Protein AF-A0A9Q3Q5P4-F1 (afdb_monomer_lite)

Sequence (197 aa):
MSQFAEKTQKQFSELEASHDRMKTLTASMDKIVKTLQEGHAQLSKASEETNKRLNGGVQRQPQERGAEVTKKKNSCHNCGSTDHYANNCPKTKKKVYSIKKVPEEESPTEDSESDSMGDAIREQTDEEQDPREEFLAEYQEETSLEIQDIHLEVGVTGALRSEEGLALSKLGLTYGGLKDMVRRNTLKSVKDELLKE

pLDDT: mean 71.88, std 18.4, range [42.31, 98.5]

Foldseek 3Di:
DVVVVVVVVVVVVVVVVVVVVVVVVVVVVVVVVVVVVVVVVVVVVVVVVVVCCVVVVPPPPPPPDDDPPPLPPQAAPPPSHNPDHVVPDPPDPPPPPPPPDDPDDDDPDDDDDDDPPDDDDDDDPDPPPDVVVVVVVVVVVVVVVVPPPPPPDPPDPDDPPDPVVVVVVVVVDDPVNVVVVVVVVVVVVVVVVVVVD

Radius of gyration: 36.64 Å; chains: 1; bounding box: 68×52×110 Å

Organism: NCBI:txid1389203

InterPro domains:
  IPR001878 Zinc finger, CCHC-type [PF00098] (75-91)
  IPR001878 Zinc finger, CCHC-type [PS50158] (76-91)
  IPR001878 Zinc finger, CCHC-type [SM00343] (75-91)
  IPR036875 Zinc finger, CCHC-type superfamily [SSF57756] (60-96)

Secondary structure (DSSP, 8-state):
-HHHHHHHHHHHHHHHHHHHHHHHHHHHHHHHHHHHHHHHHHHHHHHHHHHHHHHTTT--------------TTS-TTT--SSS-GGG-TTS------------PPPPP---------------------HHHHHHHHHHHHHHTTSTTS-SS---------TTHHHHHHTT--HHHHHHHHHHHHHHHHHHHHTT-

Structure (mmCIF, N/CA/C/O backbone):
data_AF-A0A9Q3Q5P4-F1
#
_entry.id   AF-A0A9Q3Q5P4-F1
#
loop_
_atom_site.group_PDB
_atom_site.id
_atom_site.type_symbol
_atom_site.label_atom_id
_atom_site.label_alt_id
_atom_site.label_comp_id
_atom_site.label_asym_id
_atom_site.label_entity_id
_atom_site.label_seq_id
_atom_site.pdbx_PDB_ins_code
_atom_site.Cartn_x
_atom_site.Cartn_y
_atom_site.Cartn_z
_atom_site.occupancy
_atom_site.B_iso_or_equiv
_atom_site.auth_seq_id
_atom_site.auth_comp_id
_atom_site.auth_asym_id
_atom_site.auth_atom_id
_atom_site.pdbx_PDB_model_num
ATOM 1 N N . MET A 1 1 ? 24.434 3.871 -50.663 1.00 72.69 1 MET A N 1
ATOM 2 C CA . MET A 1 1 ? 23.201 3.056 -50.560 1.00 72.69 1 MET A CA 1
ATOM 3 C C . MET A 1 1 ? 23.283 2.023 -49.429 1.00 72.69 1 MET A C 1
ATOM 5 O O . MET A 1 1 ? 22.409 2.051 -48.579 1.00 72.69 1 MET A O 1
ATOM 9 N N . SER A 1 2 ? 24.326 1.179 -49.341 1.00 87.44 2 SER A N 1
ATOM 10 C CA . SER A 1 2 ? 24.397 0.086 -48.338 1.00 87.44 2 SER A CA 1
ATOM 11 C C . SER A 1 2 ? 24.373 0.531 -46.864 1.00 87.44 2 SER A C 1
ATOM 13 O O . SER A 1 2 ? 23.655 -0.052 -46.064 1.00 87.44 2 SER A O 1
ATOM 15 N N . GLN A 1 3 ? 25.095 1.599 -46.504 1.00 93.94 3 GLN A N 1
ATOM 16 C CA . GLN A 1 3 ? 25.190 2.060 -45.105 1.00 93.94 3 GLN A CA 1
ATOM 17 C C . GLN A 1 3 ? 23.863 2.587 -44.534 1.00 93.94 3 GLN A C 1
ATOM 19 O O . GLN A 1 3 ? 23.630 2.519 -43.331 1.00 93.94 3 GLN A O 1
ATOM 24 N N . PHE A 1 4 ? 22.982 3.113 -45.390 1.00 94.31 4 PHE A N 1
ATOM 25 C CA . PHE A 1 4 ? 21.677 3.607 -44.951 1.00 94.31 4 PHE A CA 1
ATOM 26 C C . PHE A 1 4 ? 20.755 2.446 -44.562 1.00 94.31 4 PHE A C 1
ATOM 28 O O . PHE A 1 4 ? 20.119 2.501 -43.515 1.00 94.31 4 PHE A O 1
ATOM 35 N N . ALA A 1 5 ? 20.754 1.370 -45.358 1.00 95.06 5 ALA A N 1
ATOM 36 C CA . ALA A 1 5 ? 19.961 0.173 -45.086 1.00 95.06 5 ALA A CA 1
ATOM 37 C C . ALA A 1 5 ? 20.378 -0.508 -43.769 1.00 95.06 5 ALA A C 1
ATOM 39 O O . ALA A 1 5 ? 19.527 -0.852 -42.949 1.00 95.06 5 ALA A O 1
ATOM 40 N N . GLU A 1 6 ? 21.685 -0.624 -43.522 1.00 95.81 6 GLU A N 1
ATOM 41 C CA . GLU A 1 6 ? 22.220 -1.220 -42.293 1.00 95.81 6 GLU A CA 1
ATOM 42 C C . GLU A 1 6 ? 21.859 -0.393 -41.049 1.00 95.81 6 GLU A C 1
ATOM 44 O O . GLU A 1 6 ? 21.411 -0.939 -40.038 1.00 95.81 6 GLU A O 1
ATOM 49 N N . LYS A 1 7 ? 21.948 0.942 -41.143 1.00 97.00 7 LYS A N 1
ATOM 50 C CA . LYS A 1 7 ? 21.526 1.837 -40.059 1.00 97.00 7 LYS A CA 1
ATOM 51 C C . LYS A 1 7 ? 20.036 1.685 -39.753 1.00 97.00 7 LYS A C 1
ATOM 53 O O . LYS A 1 7 ? 19.672 1.576 -38.585 1.00 97.00 7 LYS A O 1
ATOM 58 N N . THR A 1 8 ? 19.184 1.637 -40.780 1.00 96.00 8 THR A N 1
ATOM 59 C CA . THR A 1 8 ? 17.741 1.447 -40.577 1.00 96.00 8 THR A CA 1
ATOM 60 C C . THR A 1 8 ? 17.427 0.094 -39.945 1.00 96.00 8 THR A C 1
ATOM 62 O O . THR A 1 8 ? 16.627 0.032 -39.017 1.00 96.00 8 THR A O 1
ATOM 65 N N . GLN A 1 9 ? 18.101 -0.980 -40.365 1.00 96.81 9 GLN A N 1
ATOM 66 C CA . GLN A 1 9 ? 17.900 -2.311 -39.792 1.00 96.81 9 GLN A CA 1
ATOM 67 C C . GLN A 1 9 ? 18.280 -2.353 -38.306 1.00 96.81 9 GLN A C 1
ATOM 69 O O . GLN A 1 9 ? 17.535 -2.906 -37.496 1.00 96.81 9 GLN A O 1
ATOM 74 N N . LYS A 1 10 ? 19.396 -1.713 -37.932 1.00 97.12 10 LYS A N 1
ATOM 75 C CA . LYS A 1 10 ? 19.812 -1.607 -36.531 1.00 97.12 10 LYS A CA 1
ATOM 76 C C . LYS A 1 10 ? 18.767 -0.870 -35.689 1.00 97.12 10 LYS A C 1
ATOM 78 O O . LYS A 1 10 ? 18.377 -1.371 -34.637 1.00 97.12 10 LYS A O 1
ATOM 83 N N . GLN A 1 11 ? 18.251 0.257 -36.183 1.00 97.81 11 GLN A N 1
ATOM 84 C CA . GLN A 1 11 ? 17.217 1.023 -35.480 1.00 97.81 11 GLN A CA 1
ATOM 85 C C . GLN A 1 11 ? 15.932 0.214 -35.263 1.00 97.81 11 GLN A C 1
ATOM 87 O O . GLN A 1 11 ? 15.361 0.266 -34.177 1.00 97.81 11 GLN A O 1
ATOM 92 N N . PHE A 1 12 ? 15.499 -0.577 -36.250 1.00 98.25 12 PHE A N 1
ATOM 93 C CA . PHE A 1 12 ? 14.340 -1.457 -36.076 1.00 98.25 12 PHE A CA 1
ATOM 94 C C . PHE A 1 12 ? 14.584 -2.535 -35.017 1.00 98.25 12 PHE A C 1
ATOM 96 O O . PHE A 1 12 ? 13.713 -2.758 -34.181 1.00 98.25 12 PHE A O 1
ATOM 103 N N . SER A 1 13 ? 15.773 -3.147 -34.995 1.00 97.88 13 SER A N 1
ATOM 104 C CA . SER A 1 13 ? 16.106 -4.154 -33.977 1.00 97.88 13 SER A CA 1
ATOM 105 C C . SER A 1 13 ? 16.164 -3.572 -32.557 1.00 97.88 13 SER A C 1
ATOM 107 O O . SER A 1 13 ? 15.704 -4.202 -31.606 1.00 97.88 13 SER A O 1
ATOM 109 N N . GLU A 1 14 ? 16.666 -2.342 -32.400 1.00 98.25 14 GLU A N 1
ATOM 110 C CA . GLU A 1 14 ? 16.688 -1.639 -31.112 1.00 98.25 14 GLU A CA 1
ATOM 111 C C . GLU A 1 14 ? 15.272 -1.268 -30.648 1.00 98.25 14 GLU A C 1
ATOM 113 O O . GLU A 1 14 ? 14.953 -1.404 -29.462 1.00 98.25 14 GLU A O 1
ATOM 118 N N . LEU A 1 15 ? 14.409 -0.846 -31.579 1.00 98.12 15 LEU A N 1
ATOM 119 C CA . LEU A 1 15 ? 13.011 -0.527 -31.302 1.00 98.12 15 LEU A CA 1
ATOM 120 C C . LEU A 1 15 ? 12.216 -1.771 -30.886 1.00 98.12 15 LEU A C 1
ATOM 122 O O . LEU A 1 15 ? 11.456 -1.714 -29.920 1.00 98.12 15 LEU A O 1
ATOM 126 N N . GLU A 1 16 ? 12.423 -2.900 -31.564 1.00 98.19 16 GLU A N 1
ATOM 127 C CA . GLU A 1 16 ? 11.794 -4.178 -31.222 1.00 98.19 16 GLU A CA 1
ATOM 128 C C . GLU A 1 16 ? 12.229 -4.654 -29.829 1.00 98.19 16 GLU A C 1
ATOM 130 O O . GLU A 1 16 ? 11.384 -4.949 -28.981 1.00 98.19 16 GLU A O 1
ATOM 135 N N . ALA A 1 17 ? 13.531 -4.592 -29.530 1.00 98.25 17 ALA A N 1
ATOM 136 C CA . ALA A 1 17 ? 14.047 -4.906 -28.201 1.00 98.25 17 ALA A CA 1
ATOM 137 C C . ALA A 1 17 ? 13.477 -3.974 -27.114 1.00 98.25 17 ALA A C 1
ATOM 139 O O . ALA A 1 17 ? 13.218 -4.407 -25.990 1.00 98.25 17 ALA A O 1
ATOM 140 N N . SER A 1 18 ? 13.273 -2.690 -27.425 1.00 98.38 18 SER A N 1
ATOM 141 C CA . SER A 1 18 ? 12.638 -1.734 -26.510 1.00 98.38 18 SER A CA 1
ATOM 142 C C . SER A 1 18 ? 11.172 -2.073 -26.244 1.00 98.38 18 SER A C 1
ATOM 144 O O . SER A 1 18 ? 10.722 -2.073 -25.098 1.00 98.38 18 SER A O 1
ATOM 146 N N . HIS A 1 19 ? 10.433 -2.429 -27.288 1.00 98.31 19 HIS A N 1
ATOM 147 C CA . HIS A 1 19 ? 9.042 -2.840 -27.175 1.00 98.31 19 HIS A CA 1
ATOM 148 C C . HIS A 1 19 ? 8.880 -4.116 -26.337 1.00 98.31 19 HIS A C 1
ATOM 150 O O . HIS A 1 19 ? 7.981 -4.188 -25.497 1.00 98.31 19 HIS A O 1
ATOM 156 N N . ASP A 1 20 ? 9.780 -5.087 -26.486 1.00 98.38 20 ASP A N 1
ATOM 157 C CA . ASP A 1 20 ? 9.774 -6.282 -25.644 1.00 98.38 20 ASP A CA 1
ATOM 158 C C . ASP A 1 20 ? 10.075 -5.952 -24.178 1.00 98.38 20 ASP A C 1
ATOM 160 O O . ASP A 1 20 ? 9.389 -6.457 -23.285 1.00 98.38 20 ASP A O 1
ATOM 1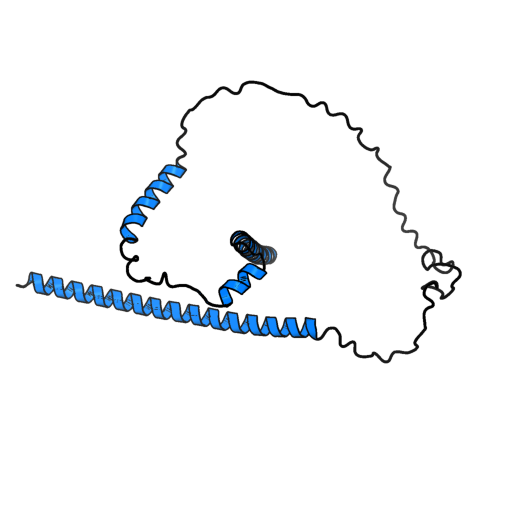64 N N . ARG A 1 21 ? 11.001 -5.021 -23.903 1.00 98.38 21 ARG A N 1
ATOM 165 C CA . ARG A 1 21 ? 11.210 -4.505 -22.538 1.00 98.38 21 ARG A CA 1
ATOM 166 C C . ARG A 1 21 ? 9.940 -3.860 -21.982 1.00 98.38 21 ARG A C 1
ATOM 168 O O . ARG A 1 21 ? 9.540 -4.197 -20.868 1.00 98.38 21 ARG A O 1
ATOM 175 N N . MET A 1 22 ? 9.258 -3.012 -22.753 1.00 98.25 22 MET A N 1
ATOM 176 C CA . MET A 1 22 ? 7.998 -2.401 -22.313 1.00 98.25 22 MET A CA 1
ATOM 177 C C . MET A 1 22 ? 6.925 -3.448 -22.010 1.00 98.25 22 MET A C 1
ATOM 179 O O . MET A 1 22 ? 6.295 -3.374 -20.961 1.00 98.25 22 MET A O 1
ATOM 183 N N . LYS A 1 23 ? 6.768 -4.479 -22.848 1.00 98.50 23 LYS A N 1
ATOM 184 C CA . LYS A 1 23 ? 5.835 -5.584 -22.573 1.00 98.50 23 LYS A CA 1
ATOM 185 C C . LYS A 1 23 ? 6.146 -6.295 -21.259 1.00 98.50 23 LYS A C 1
ATOM 187 O O . LYS A 1 23 ? 5.230 -6.592 -20.493 1.00 98.50 23 LYS A O 1
ATOM 192 N N . THR A 1 24 ? 7.424 -6.572 -20.986 1.00 97.62 24 THR A N 1
ATOM 193 C CA . THR A 1 24 ? 7.817 -7.202 -19.715 1.00 97.62 24 THR A CA 1
ATOM 194 C C . THR A 1 24 ? 7.518 -6.306 -18.517 1.00 97.62 24 THR A C 1
ATOM 196 O O . THR A 1 24 ? 7.048 -6.799 -17.490 1.00 97.62 24 THR A O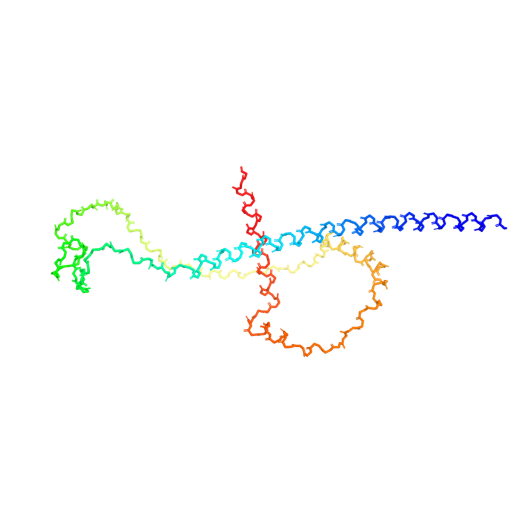 1
ATOM 199 N N . LEU A 1 25 ? 7.713 -4.992 -18.662 1.00 98.12 25 LEU A N 1
ATOM 200 C CA . LEU A 1 25 ? 7.376 -4.012 -17.638 1.00 98.12 25 LEU A CA 1
ATOM 201 C C . LEU A 1 25 ? 5.865 -3.963 -17.388 1.00 98.12 25 LEU A C 1
ATOM 203 O O . LEU A 1 25 ? 5.447 -4.060 -16.237 1.00 98.12 25 LEU A O 1
ATOM 207 N N . THR A 1 26 ? 5.042 -3.906 -18.438 1.00 97.44 26 THR A N 1
ATOM 208 C CA . THR A 1 26 ? 3.576 -3.936 -18.314 1.00 97.44 26 THR A CA 1
ATOM 209 C C . THR A 1 26 ? 3.106 -5.207 -17.610 1.00 97.44 26 THR A C 1
ATOM 211 O O . THR A 1 26 ? 2.338 -5.133 -16.655 1.00 97.44 26 THR A O 1
ATOM 214 N N . ALA A 1 27 ? 3.647 -6.371 -17.981 1.00 97.81 27 ALA A N 1
ATOM 215 C CA . ALA A 1 27 ? 3.320 -7.631 -17.316 1.00 97.81 27 ALA A CA 1
ATOM 216 C C . ALA A 1 27 ? 3.743 -7.657 -15.832 1.00 97.81 27 ALA A C 1
ATOM 218 O O . ALA A 1 27 ? 3.107 -8.323 -15.013 1.00 97.81 27 ALA A O 1
ATOM 219 N N . SER A 1 28 ? 4.821 -6.954 -15.469 1.00 98.50 28 SER A N 1
ATOM 220 C CA . SER A 1 28 ? 5.224 -6.764 -14.071 1.00 98.50 28 SER A CA 1
ATOM 221 C C . SER A 1 28 ? 4.242 -5.856 -13.324 1.00 98.50 28 SER A C 1
ATOM 223 O O . SER A 1 28 ? 3.793 -6.197 -12.229 1.00 98.50 28 SER A O 1
ATOM 225 N N . MET A 1 29 ? 3.837 -4.742 -13.939 1.00 98.00 29 MET A N 1
ATOM 226 C CA . MET A 1 29 ? 2.848 -3.822 -13.374 1.00 98.00 29 MET A CA 1
ATOM 227 C C . MET A 1 29 ? 1.501 -4.509 -13.133 1.00 98.00 29 MET A C 1
ATOM 229 O O . MET A 1 29 ? 0.930 -4.345 -12.058 1.00 98.00 29 MET A O 1
ATOM 233 N N . ASP A 1 30 ? 1.034 -5.347 -14.059 1.00 98.06 30 ASP A N 1
ATOM 234 C CA . ASP A 1 30 ? -0.214 -6.105 -13.896 1.00 98.06 30 ASP A CA 1
ATOM 235 C C . ASP A 1 30 ? -0.173 -7.036 -12.677 1.00 98.06 30 ASP A C 1
ATOM 237 O O . ASP A 1 30 ? -1.155 -7.160 -11.939 1.00 98.06 30 ASP A O 1
ATOM 241 N N . LYS A 1 31 ? 0.981 -7.663 -12.412 1.00 98.44 31 LYS A N 1
ATOM 242 C CA . LYS A 1 31 ? 1.173 -8.477 -11.202 1.00 98.44 31 LYS A CA 1
ATOM 243 C C . LYS A 1 31 ? 1.071 -7.619 -9.946 1.00 98.44 31 LYS A C 1
ATOM 245 O O . LYS A 1 31 ? 0.375 -8.011 -9.013 1.00 98.44 31 LYS A O 1
ATOM 250 N N . ILE A 1 32 ? 1.710 -6.448 -9.933 1.00 98.12 32 ILE A N 1
ATOM 251 C CA . ILE A 1 32 ? 1.651 -5.515 -8.800 1.00 98.12 32 ILE A CA 1
ATOM 252 C C . ILE A 1 32 ? 0.203 -5.075 -8.555 1.00 98.12 32 ILE A C 1
ATOM 254 O O . ILE A 1 32 ? -0.297 -5.204 -7.437 1.00 98.12 32 ILE A O 1
ATOM 258 N N . VAL A 1 33 ? -0.511 -4.642 -9.596 1.00 98.44 33 VAL A N 1
ATOM 259 C CA . VAL A 1 33 ? -1.920 -4.232 -9.493 1.00 98.44 33 VAL A CA 1
ATOM 260 C C . VAL A 1 33 ? -2.780 -5.360 -8.929 1.00 98.44 33 VAL A C 1
ATOM 262 O O . VAL A 1 33 ? -3.570 -5.129 -8.013 1.00 98.44 33 VAL A O 1
ATOM 265 N N . LYS A 1 34 ? -2.586 -6.594 -9.401 1.00 98.38 34 LYS A N 1
ATOM 266 C CA . LYS A 1 34 ? -3.315 -7.756 -8.889 1.00 98.38 34 LYS A CA 1
ATOM 267 C C . LYS A 1 34 ? -3.036 -8.007 -7.404 1.00 98.38 34 LYS A C 1
ATOM 269 O O . LYS A 1 34 ? -3.977 -8.193 -6.635 1.00 98.38 34 LYS A O 1
ATOM 274 N N . THR A 1 35 ? -1.773 -7.948 -6.975 1.00 98.06 35 THR A N 1
ATOM 275 C CA . THR A 1 35 ? -1.426 -8.115 -5.551 1.00 98.06 35 THR A CA 1
ATOM 276 C C . THR A 1 35 ? -2.035 -7.022 -4.667 1.00 98.06 35 THR A C 1
ATOM 278 O O . THR A 1 35 ? -2.525 -7.312 -3.576 1.00 98.06 35 THR A O 1
ATOM 281 N N . LEU A 1 36 ? -2.090 -5.777 -5.152 1.00 98.19 36 LEU A N 1
ATOM 282 C CA . LEU A 1 36 ? -2.728 -4.668 -4.440 1.00 98.19 36 LEU A CA 1
ATOM 283 C C . LEU A 1 36 ? -4.247 -4.858 -4.327 1.00 98.19 36 LEU A C 1
ATOM 285 O O . LEU A 1 36 ? -4.817 -4.617 -3.263 1.00 98.19 36 LEU A O 1
ATOM 289 N N . GLN A 1 37 ? -4.904 -5.332 -5.389 1.00 98.12 37 GLN A N 1
ATOM 290 C CA . GLN A 1 37 ? -6.336 -5.647 -5.376 1.00 98.12 37 GLN A CA 1
ATOM 291 C C . GLN A 1 37 ? -6.667 -6.772 -4.385 1.00 98.12 37 GLN A C 1
ATOM 293 O O . GLN A 1 37 ? -7.633 -6.665 -3.625 1.00 98.12 37 GLN A O 1
ATOM 298 N N . GLU A 1 38 ? -5.852 -7.828 -4.350 1.00 98.19 38 GLU A N 1
ATOM 299 C CA . GLU A 1 38 ? -5.993 -8.921 -3.384 1.00 98.19 38 GLU A CA 1
ATOM 300 C C . GLU A 1 38 ? -5.803 -8.422 -1.942 1.00 98.19 38 GLU A C 1
ATOM 302 O O . GLU A 1 38 ? -6.618 -8.740 -1.070 1.00 98.19 38 GLU A O 1
ATOM 307 N N . GLY A 1 39 ? -4.797 -7.576 -1.697 1.00 98.25 39 GLY A N 1
ATOM 308 C CA . GLY A 1 39 ? -4.581 -6.930 -0.401 1.00 98.25 39 GLY A CA 1
ATOM 309 C C . GLY A 1 39 ? -5.764 -6.059 0.034 1.00 98.25 39 GLY A C 1
ATOM 310 O O . GLY A 1 39 ? -6.229 -6.164 1.171 1.00 98.25 39 GLY A O 1
ATOM 311 N N . HIS A 1 40 ? -6.327 -5.260 -0.877 1.00 98.12 40 HIS A N 1
ATOM 312 C CA . HIS A 1 40 ? -7.510 -4.443 -0.599 1.00 98.12 40 HIS A CA 1
ATOM 313 C C . HIS A 1 40 ? -8.731 -5.300 -0.226 1.00 98.12 40 HIS A C 1
ATOM 315 O O . HIS A 1 40 ? -9.439 -4.993 0.735 1.00 98.12 40 HIS A O 1
ATOM 321 N N . ALA A 1 41 ? -8.959 -6.415 -0.928 1.00 97.56 41 ALA A N 1
ATOM 322 C CA . ALA A 1 41 ? -10.045 -7.341 -0.610 1.00 97.56 41 ALA A CA 1
ATOM 323 C C . ALA A 1 41 ? -9.877 -7.993 0.777 1.00 97.56 41 ALA A C 1
ATOM 325 O O . ALA A 1 41 ? -10.862 -8.186 1.493 1.00 97.56 41 ALA A O 1
ATOM 326 N N . GLN A 1 42 ? -8.645 -8.317 1.181 1.00 97.69 42 GLN A N 1
ATOM 327 C CA . GLN A 1 42 ? -8.362 -8.850 2.518 1.00 97.69 42 GLN A CA 1
ATOM 328 C C . GLN A 1 42 ? -8.604 -7.805 3.611 1.00 97.69 42 GLN A C 1
ATOM 330 O O . GLN A 1 42 ? -9.283 -8.097 4.597 1.00 97.69 42 GLN A O 1
ATOM 335 N N . LEU A 1 43 ? -8.111 -6.578 3.418 1.00 97.44 43 LEU A N 1
ATOM 336 C CA . LEU A 1 43 ? -8.317 -5.475 4.360 1.00 97.44 43 LEU A CA 1
ATOM 337 C C . LEU A 1 43 ? -9.798 -5.115 4.507 1.00 97.44 43 LEU A C 1
ATOM 339 O O . LEU A 1 43 ? -10.262 -4.888 5.622 1.00 97.44 43 LEU A O 1
ATOM 343 N N . SER A 1 44 ? -10.555 -5.126 3.409 1.00 97.69 44 SER A N 1
ATOM 344 C CA . SER A 1 44 ? -12.003 -4.908 3.427 1.00 97.69 44 SER A CA 1
ATOM 345 C C . SER A 1 44 ? -12.724 -5.963 4.276 1.00 97.69 44 SER A C 1
ATOM 347 O O . SER A 1 44 ? -13.477 -5.603 5.180 1.00 97.69 44 SER A O 1
ATOM 349 N N . LYS A 1 45 ? -12.418 -7.256 4.093 1.00 97.19 45 LYS A N 1
ATOM 350 C CA . LYS A 1 45 ? -12.990 -8.341 4.915 1.00 97.19 45 LYS A CA 1
ATOM 351 C C . LYS A 1 45 ? -12.619 -8.214 6.393 1.00 97.19 45 LYS A C 1
ATOM 353 O O . LYS A 1 45 ? -13.477 -8.376 7.259 1.00 97.19 45 LYS A O 1
ATOM 358 N N . ALA A 1 46 ? -11.358 -7.899 6.690 1.00 95.88 46 ALA A N 1
ATOM 359 C CA . ALA A 1 46 ? -10.902 -7.688 8.061 1.00 95.88 46 ALA A CA 1
ATOM 360 C C . ALA A 1 46 ? -11.600 -6.478 8.713 1.00 95.88 46 ALA A C 1
ATOM 362 O O . ALA A 1 46 ? -12.005 -6.531 9.879 1.00 95.88 46 ALA A O 1
ATOM 363 N N . SER A 1 47 ? -11.799 -5.396 7.956 1.00 96.12 47 SER A N 1
ATOM 364 C CA . SER A 1 47 ? -12.550 -4.221 8.404 1.00 96.12 47 SER A CA 1
ATOM 365 C C . SER A 1 47 ? -14.017 -4.554 8.696 1.00 96.12 47 SER A C 1
ATOM 367 O O . SER A 1 47 ? -14.545 -4.172 9.739 1.00 96.12 47 SER A O 1
ATOM 369 N N . GLU A 1 48 ? -14.682 -5.328 7.839 1.00 95.25 48 GLU A N 1
ATOM 370 C CA . GLU A 1 48 ? -16.047 -5.791 8.103 1.00 95.25 48 GLU A CA 1
ATOM 371 C C . GLU A 1 48 ? -16.135 -6.672 9.354 1.00 95.25 48 GLU A C 1
ATOM 373 O O . GLU A 1 48 ? -17.060 -6.521 10.154 1.00 95.25 48 GLU A O 1
ATOM 378 N N . GLU A 1 49 ? -15.178 -7.578 9.561 1.00 93.56 49 GLU A N 1
ATOM 379 C CA . GLU A 1 49 ? -15.150 -8.437 10.745 1.00 93.56 49 GLU A CA 1
ATOM 380 C C . GLU A 1 49 ? -14.943 -7.626 12.031 1.00 93.56 49 GLU A C 1
ATOM 382 O O . GLU A 1 49 ? -15.657 -7.817 13.019 1.00 93.56 49 GLU A O 1
ATOM 387 N N . THR A 1 50 ? -14.001 -6.683 12.020 1.00 91.00 50 THR A N 1
ATOM 388 C CA . THR A 1 50 ? -13.768 -5.780 13.156 1.00 91.00 50 THR A CA 1
ATOM 389 C C . THR A 1 50 ? -14.980 -4.897 13.445 1.00 91.00 50 THR A C 1
ATOM 391 O O . THR A 1 50 ? -15.392 -4.804 14.602 1.00 91.00 50 THR A O 1
ATOM 394 N N . ASN A 1 51 ? -15.634 -4.344 12.421 1.00 92.12 51 ASN A N 1
ATOM 395 C CA . ASN A 1 51 ? -16.883 -3.597 12.585 1.00 92.12 51 ASN A CA 1
ATOM 396 C C . ASN A 1 51 ? -18.011 -4.461 13.161 1.00 92.12 51 ASN A C 1
ATOM 398 O O . ASN A 1 51 ? -18.749 -3.995 14.028 1.00 92.12 51 ASN A O 1
ATOM 402 N N . LYS A 1 52 ? -18.134 -5.730 12.749 1.00 90.19 52 LYS A N 1
ATOM 403 C CA . LYS A 1 52 ? -19.094 -6.674 13.348 1.00 90.19 52 LYS A CA 1
ATOM 404 C C . LYS A 1 52 ? -18.801 -6.927 14.825 1.00 90.19 52 LYS A C 1
ATOM 406 O O . LYS A 1 52 ? -19.738 -6.993 15.612 1.00 90.19 52 LYS A O 1
ATOM 411 N N . ARG A 1 53 ? -17.531 -7.030 15.227 1.00 87.62 53 ARG A N 1
ATOM 412 C CA . ARG A 1 53 ? -17.147 -7.192 16.642 1.00 87.62 53 ARG A CA 1
ATOM 413 C C . ARG A 1 53 ? -17.457 -5.946 17.472 1.00 87.62 53 ARG A C 1
ATOM 415 O O . ARG A 1 53 ? -17.957 -6.076 18.586 1.00 87.62 53 ARG A O 1
ATOM 422 N N . LEU A 1 54 ? -17.194 -4.758 16.929 1.00 86.44 54 LEU A N 1
ATOM 423 C CA . LEU A 1 54 ? -17.458 -3.488 17.612 1.00 86.44 54 LEU A CA 1
ATOM 424 C C . LEU A 1 54 ? -18.962 -3.198 17.720 1.00 86.44 54 LEU A C 1
ATOM 426 O O . LEU A 1 54 ? -19.455 -2.930 18.812 1.00 86.44 54 LEU A O 1
ATOM 430 N N . ASN A 1 55 ? -19.707 -3.320 16.619 1.00 82.44 55 ASN A N 1
ATOM 431 C CA . ASN A 1 55 ? -21.145 -3.030 16.594 1.00 82.44 55 ASN A CA 1
ATOM 432 C C . ASN A 1 55 ? -22.003 -4.179 17.153 1.00 82.44 55 ASN A C 1
ATOM 434 O O . ASN A 1 55 ? -23.089 -3.939 17.674 1.00 82.44 55 ASN A O 1
ATOM 438 N N . GLY A 1 56 ? -21.520 -5.424 17.109 1.00 62.53 56 GLY A N 1
ATOM 439 C CA . GLY A 1 56 ? -22.175 -6.586 17.723 1.00 62.53 56 GLY A CA 1
ATOM 440 C C . GLY A 1 56 ? -21.984 -6.686 19.244 1.00 62.53 56 GLY A C 1
ATOM 441 O O . GLY A 1 56 ? -22.631 -7.503 19.895 1.00 62.53 56 GLY A O 1
ATOM 442 N N . GLY A 1 57 ? -21.131 -5.840 19.833 1.00 53.91 57 GLY A N 1
ATOM 443 C CA . GLY A 1 57 ? -20.732 -5.867 21.243 1.00 53.91 57 GLY A CA 1
ATOM 444 C C . GLY A 1 57 ? -21.707 -5.254 22.257 1.00 53.91 57 GLY A C 1
ATOM 445 O O . GLY A 1 57 ? -21.317 -5.054 23.405 1.00 53.91 57 GLY A O 1
ATOM 446 N N . VAL A 1 58 ? -22.963 -4.964 21.890 1.00 53.88 58 VAL A N 1
ATOM 447 C CA . VAL A 1 58 ? -24.029 -4.589 22.852 1.00 53.88 58 VAL A CA 1
ATOM 448 C C . VAL A 1 58 ? -25.337 -5.344 22.576 1.00 53.88 58 VAL A C 1
ATOM 450 O O . VAL A 1 58 ? -26.428 -4.857 22.836 1.00 53.88 58 VAL A O 1
ATOM 453 N N . GLN A 1 59 ? -25.264 -6.590 22.113 1.00 52.75 59 GLN A N 1
ATOM 454 C CA . GLN A 1 59 ? -26.278 -7.566 22.511 1.00 52.75 59 GLN A CA 1
ATOM 455 C C . GLN A 1 59 ? -25.679 -8.405 23.628 1.00 52.75 59 GLN A C 1
ATOM 457 O O . GLN A 1 59 ? -25.146 -9.493 23.421 1.00 52.75 59 GLN A O 1
ATOM 462 N N . ARG A 1 60 ? -25.754 -7.868 24.854 1.00 54.66 60 ARG A N 1
ATOM 463 C CA . ARG A 1 60 ? -25.711 -8.725 26.036 1.00 54.66 60 ARG A CA 1
ATOM 464 C C . ARG A 1 60 ? -26.854 -9.711 25.844 1.00 54.66 60 ARG A C 1
ATOM 466 O O . ARG A 1 60 ? -28.013 -9.324 25.970 1.00 54.66 60 ARG A O 1
ATOM 473 N N . GLN A 1 61 ? -26.535 -10.958 25.511 1.00 49.94 61 GLN A N 1
ATOM 474 C CA . GLN A 1 61 ? -27.468 -12.043 25.767 1.00 49.94 61 GLN A CA 1
ATOM 475 C C . GLN A 1 61 ? -27.937 -11.858 27.216 1.00 49.94 61 GLN A C 1
ATOM 477 O O . GLN A 1 61 ? -27.077 -11.700 28.096 1.00 49.94 61 GLN A O 1
ATOM 482 N N . PRO A 1 62 ? -29.251 -11.807 27.488 1.00 54.66 62 PRO A N 1
ATOM 483 C CA . PRO A 1 62 ? -29.727 -11.910 28.849 1.00 54.66 62 PRO A CA 1
ATOM 484 C C . PRO A 1 62 ? -29.286 -13.294 29.318 1.00 54.66 62 PRO A C 1
ATOM 486 O O . PRO A 1 62 ? -29.899 -14.304 28.991 1.00 54.66 62 PRO A O 1
ATOM 489 N N . GLN A 1 63 ? -28.153 -13.367 30.017 1.00 53.75 63 GLN A N 1
ATOM 490 C CA . GLN A 1 63 ? -27.873 -14.531 30.829 1.00 53.75 63 GLN A CA 1
ATOM 491 C C . GLN A 1 63 ? -28.957 -14.518 31.895 1.00 53.75 63 GLN A C 1
ATOM 493 O O . GLN A 1 63 ? -28.901 -13.725 32.834 1.00 53.75 63 GLN A O 1
ATOM 498 N N . GLU A 1 64 ? -29.953 -15.376 31.709 1.00 54.75 64 GLU A N 1
ATOM 499 C CA . GLU A 1 64 ? -30.885 -15.822 32.732 1.00 54.75 64 GLU A CA 1
ATOM 500 C C . GLU A 1 64 ? -30.081 -16.488 33.858 1.00 54.75 64 GLU A C 1
ATOM 502 O O . GLU A 1 64 ? -29.996 -17.703 34.001 1.00 54.75 64 GLU A O 1
ATOM 507 N N . ARG A 1 65 ? -29.407 -15.669 34.660 1.00 49.34 65 ARG A N 1
ATOM 508 C CA . ARG A 1 65 ? -28.884 -16.035 35.966 1.00 49.34 65 ARG A CA 1
ATOM 509 C C . ARG A 1 65 ? -29.419 -15.027 36.959 1.00 49.34 65 ARG A C 1
ATOM 511 O O . ARG A 1 65 ? -28.774 -14.038 37.270 1.00 49.34 65 ARG A O 1
ATOM 518 N N . GLY A 1 66 ? -30.638 -15.330 37.395 1.00 50.59 66 GLY A N 1
ATOM 519 C CA . GLY A 1 66 ? -31.011 -15.367 38.802 1.00 50.59 66 GLY A CA 1
ATOM 520 C C . GLY A 1 66 ? -30.840 -14.084 39.609 1.00 50.59 66 GLY A C 1
ATOM 521 O O . GLY A 1 66 ? -29.732 -13.677 39.936 1.00 50.59 66 GLY A O 1
ATOM 522 N N . ALA A 1 67 ? -31.983 -13.587 40.076 1.00 53.97 67 ALA A N 1
ATOM 523 C CA . ALA A 1 67 ? -32.136 -12.659 41.188 1.00 53.97 67 ALA A CA 1
ATOM 524 C C . ALA A 1 67 ? -31.542 -11.264 40.958 1.00 53.97 67 ALA A C 1
ATOM 526 O O . ALA A 1 67 ? -30.412 -10.934 41.319 1.00 53.97 67 ALA A O 1
ATOM 527 N N . GLU A 1 68 ? -32.417 -10.410 40.445 1.00 55.19 68 GLU A N 1
ATOM 528 C CA . GLU A 1 68 ? -32.419 -8.968 40.627 1.00 55.19 68 GLU A CA 1
ATOM 529 C C . GLU A 1 68 ? -32.345 -8.620 42.127 1.00 55.19 68 GLU A C 1
ATOM 531 O O . GLU A 1 68 ? -33.336 -8.363 42.803 1.00 55.19 68 GLU A O 1
ATOM 536 N N . VAL A 1 69 ? -31.137 -8.640 42.691 1.00 60.47 69 VAL A N 1
ATOM 537 C CA . VAL A 1 69 ? -30.873 -7.979 43.964 1.00 60.47 69 VAL A CA 1
ATOM 538 C C . VAL A 1 69 ? -30.679 -6.517 43.615 1.00 60.47 69 VAL A C 1
ATOM 540 O O . VAL A 1 69 ? -29.603 -6.111 43.171 1.00 60.47 69 VAL A O 1
ATOM 543 N N . THR A 1 70 ? -31.725 -5.720 43.817 1.00 60.28 70 THR A N 1
ATOM 544 C CA . THR A 1 70 ? -31.641 -4.263 43.913 1.00 60.28 70 THR A CA 1
ATOM 545 C C . THR A 1 70 ? -30.626 -3.916 45.007 1.00 60.28 70 THR A C 1
ATOM 547 O O . THR A 1 70 ? -30.976 -3.742 46.177 1.00 60.28 70 THR A O 1
ATOM 550 N N . LYS A 1 71 ? -29.333 -3.888 44.665 1.00 59.25 71 LYS A N 1
ATOM 551 C CA . LYS A 1 71 ? -28.279 -3.444 45.574 1.00 59.25 71 LYS A CA 1
ATOM 552 C C . LYS A 1 71 ? -28.559 -1.974 45.839 1.00 59.25 71 LYS A C 1
ATOM 554 O O . LYS A 1 71 ? -28.368 -1.127 44.968 1.00 59.25 71 LYS A O 1
ATOM 559 N N . LYS A 1 72 ? -29.082 -1.689 47.034 1.00 64.25 72 LYS A N 1
ATOM 560 C CA . LYS A 1 72 ? -29.250 -0.328 47.546 1.00 64.25 72 LYS A CA 1
ATOM 561 C C . LYS A 1 72 ? -27.911 0.379 47.328 1.00 64.25 72 LYS A C 1
ATOM 563 O O . LYS A 1 72 ? -26.875 -0.179 47.686 1.00 64.25 72 LYS A O 1
ATOM 568 N N . LYS A 1 73 ? -27.924 1.563 46.706 1.00 70.31 73 LYS A N 1
ATOM 569 C CA . LYS A 1 73 ? -26.722 2.239 46.173 1.00 70.31 73 LYS A CA 1
ATOM 570 C C . LYS A 1 73 ? -25.609 2.511 47.208 1.00 70.31 73 LYS A C 1
ATOM 572 O O . LYS A 1 73 ? -24.519 2.893 46.811 1.00 70.31 73 LYS A O 1
ATOM 577 N N . ASN A 1 74 ? -25.835 2.225 48.494 1.00 75.50 74 ASN A N 1
ATOM 578 C CA . ASN A 1 74 ? -24.900 2.450 49.597 1.00 75.50 74 ASN A CA 1
ATOM 579 C C . ASN A 1 74 ? -24.713 1.210 50.510 1.00 75.50 74 ASN A C 1
ATOM 581 O O . ASN A 1 74 ? -24.472 1.357 51.704 1.00 75.50 74 ASN A O 1
ATOM 585 N N . SER A 1 75 ? -24.868 -0.021 50.007 1.00 87.19 75 SER A N 1
ATOM 586 C CA . SER A 1 75 ? -24.591 -1.236 50.799 1.00 87.19 75 SER A CA 1
ATOM 587 C C . SER A 1 75 ? -23.187 -1.796 50.555 1.00 87.19 75 SER A C 1
ATOM 589 O O . SER A 1 75 ? -22.756 -1.911 49.408 1.00 87.19 75 SER A O 1
ATOM 591 N N . CYS A 1 76 ? -22.515 -2.242 51.616 1.00 87.38 76 CYS A N 1
ATOM 592 C CA . CYS A 1 76 ? -21.282 -3.017 51.588 1.00 87.38 76 CYS A CA 1
ATOM 593 C C . CYS A 1 76 ? -21.363 -4.172 50.585 1.00 87.38 76 CYS A C 1
ATOM 595 O O . CYS A 1 76 ? -22.146 -5.108 50.753 1.00 87.38 76 CYS A O 1
ATOM 597 N N . HIS A 1 77 ? -20.485 -4.167 49.585 1.00 86.31 77 HIS A N 1
ATOM 598 C CA . HIS A 1 77 ? -20.450 -5.218 48.567 1.00 86.31 77 HIS A CA 1
ATOM 599 C C . HIS A 1 77 ? -20.012 -6.595 49.097 1.00 86.31 77 HIS A C 1
ATOM 601 O O . HIS A 1 77 ? -20.307 -7.593 48.448 1.00 86.31 77 HIS A O 1
ATOM 607 N N . ASN A 1 78 ? -19.358 -6.663 50.266 1.00 86.44 78 ASN A N 1
ATOM 608 C CA . ASN A 1 78 ? -18.873 -7.920 50.852 1.00 86.44 78 ASN A CA 1
ATOM 609 C C . ASN A 1 78 ? -19.890 -8.613 51.765 1.00 86.44 78 ASN A C 1
ATOM 611 O O . ASN A 1 78 ? -19.904 -9.837 51.839 1.00 86.44 78 ASN A O 1
ATOM 615 N N . CYS A 1 79 ? -20.723 -7.859 52.488 1.00 87.69 79 CYS A N 1
ATOM 616 C CA . CYS A 1 79 ? -21.670 -8.442 53.445 1.00 87.69 79 CYS A CA 1
ATOM 617 C C . CYS A 1 79 ? -23.127 -8.002 53.266 1.00 87.69 79 CYS A C 1
ATOM 619 O O . CYS A 1 79 ? -23.991 -8.531 53.958 1.00 87.69 79 CYS A O 1
ATOM 621 N N . GLY A 1 80 ? -23.400 -7.043 52.378 1.00 87.12 80 GLY A N 1
ATOM 622 C CA . GLY A 1 80 ? -24.740 -6.518 52.104 1.00 87.12 80 GLY A CA 1
ATOM 623 C C . GLY A 1 80 ? -25.275 -5.499 53.118 1.00 87.12 80 GLY A C 1
ATOM 624 O O . GLY A 1 80 ? -26.353 -4.958 52.895 1.00 87.12 80 GLY A O 1
ATOM 625 N N . SER A 1 81 ? -24.553 -5.205 54.206 1.00 84.81 81 SER A N 1
ATOM 626 C CA . SER A 1 81 ? -24.979 -4.202 55.198 1.00 84.81 81 SER A CA 1
ATOM 627 C C . SER A 1 81 ? -24.875 -2.775 54.650 1.00 84.81 81 SER A C 1
ATOM 629 O O . SER A 1 81 ? -23.948 -2.474 53.908 1.00 84.81 81 SER A O 1
ATOM 631 N N . THR A 1 82 ? -25.783 -1.880 55.035 1.00 90.88 82 THR A N 1
ATOM 632 C CA . THR A 1 82 ? -25.736 -0.441 54.699 1.00 90.88 82 THR A CA 1
ATOM 633 C C . THR A 1 82 ? -24.991 0.407 55.730 1.00 90.88 82 THR A C 1
ATOM 635 O O . THR A 1 82 ? -24.895 1.614 55.562 1.00 90.88 82 THR A O 1
ATOM 638 N N . ASP A 1 83 ? -24.485 -0.212 56.796 1.00 91.50 83 ASP A N 1
ATOM 639 C CA . ASP A 1 83 ? -23.807 0.474 57.903 1.00 91.50 83 ASP A CA 1
ATOM 640 C C . ASP A 1 83 ? -22.361 0.891 57.560 1.00 91.50 83 ASP A C 1
ATOM 642 O O . ASP A 1 83 ? -21.816 1.844 58.105 1.00 91.50 83 ASP A O 1
ATOM 646 N N . HIS A 1 84 ? -21.724 0.200 56.610 1.00 89.00 84 HIS A N 1
ATOM 647 C CA . HIS A 1 84 ? -20.344 0.465 56.199 1.00 89.00 84 HIS A CA 1
ATOM 648 C C . HIS A 1 84 ? -20.128 0.219 54.702 1.00 89.00 84 HIS A C 1
ATOM 650 O O . HIS A 1 84 ? -20.881 -0.500 54.048 1.00 89.00 84 HIS A O 1
ATOM 656 N N . TYR A 1 85 ? -19.031 0.756 54.165 1.00 88.75 85 TYR A N 1
ATOM 657 C CA . TYR A 1 85 ? -18.549 0.450 52.815 1.00 88.75 85 TYR A CA 1
ATOM 658 C C . TYR A 1 85 ? -17.643 -0.789 52.789 1.00 88.75 85 TYR A C 1
ATOM 660 O O . TYR A 1 85 ? -17.073 -1.176 53.807 1.00 88.75 85 TYR A O 1
ATOM 668 N N . ALA A 1 86 ? -17.464 -1.399 51.609 1.00 87.50 86 ALA A N 1
ATOM 669 C CA . ALA A 1 86 ? -16.709 -2.649 51.427 1.00 87.50 86 ALA A CA 1
ATOM 670 C C . ALA A 1 86 ? -15.287 -2.629 52.030 1.00 87.50 86 ALA A C 1
ATOM 672 O O . ALA A 1 86 ? -14.837 -3.651 52.549 1.00 87.50 86 ALA A O 1
ATOM 673 N N . ASN A 1 87 ? -14.629 -1.464 52.030 1.00 82.50 87 ASN A N 1
ATOM 674 C CA . ASN A 1 87 ? -13.283 -1.258 52.583 1.00 82.50 87 ASN A CA 1
ATOM 675 C C . ASN A 1 87 ? -13.237 -1.329 54.119 1.00 82.50 87 ASN A C 1
ATOM 677 O O . ASN A 1 87 ? -12.217 -1.703 54.692 1.00 82.50 87 ASN A O 1
ATOM 681 N N . ASN A 1 88 ? -14.358 -1.022 54.775 1.00 83.56 88 ASN A N 1
ATOM 682 C CA . ASN A 1 88 ? -14.515 -1.023 56.230 1.00 83.56 88 ASN A CA 1
ATOM 683 C C . ASN A 1 88 ? -15.337 -2.224 56.711 1.00 83.56 88 ASN A C 1
ATOM 685 O O . ASN A 1 88 ? -15.891 -2.206 57.807 1.00 83.56 88 ASN A O 1
ATOM 689 N N . CYS A 1 89 ? -15.452 -3.270 55.890 1.00 89.25 89 CYS A N 1
ATOM 690 C CA . CYS A 1 89 ? -16.239 -4.433 56.252 1.00 89.25 89 CYS A CA 1
ATOM 691 C C . CYS A 1 89 ? -15.565 -5.205 57.395 1.00 89.25 89 CYS A C 1
ATOM 693 O O . CYS A 1 89 ? -14.449 -5.687 57.224 1.00 89.25 89 CYS A O 1
ATOM 695 N N . PRO A 1 90 ? -16.231 -5.428 58.541 1.00 86.75 90 PRO A N 1
ATOM 696 C CA . PRO A 1 90 ? -15.638 -6.211 59.624 1.00 86.75 90 PRO A CA 1
ATOM 697 C C . PRO A 1 90 ? -15.414 -7.679 59.224 1.00 86.75 90 PRO A C 1
ATOM 699 O O . PRO A 1 90 ?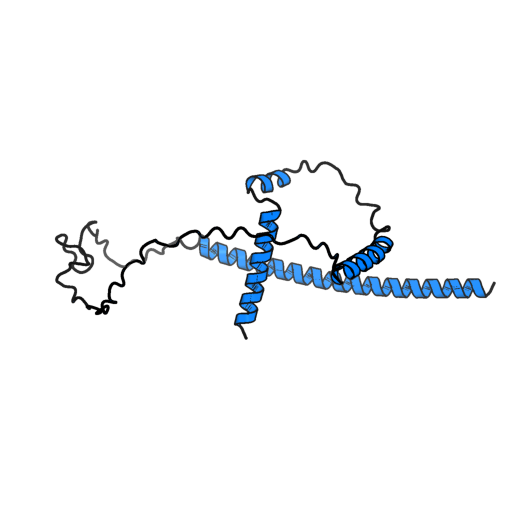 -14.637 -8.386 59.857 1.00 86.75 90 PRO A O 1
ATOM 702 N N . LYS A 1 91 ? -16.077 -8.146 58.153 1.00 82.94 91 LYS A N 1
ATOM 703 C CA . LYS A 1 91 ? -15.906 -9.500 57.609 1.00 82.94 91 LYS A CA 1
ATOM 704 C C . LYS A 1 91 ? -14.701 -9.632 56.676 1.00 82.94 91 LYS A C 1
ATOM 706 O O . LYS A 1 91 ? -14.284 -10.759 56.406 1.00 82.94 91 LYS A O 1
ATOM 711 N N . THR A 1 92 ? -14.129 -8.536 56.172 1.00 73.88 92 THR A N 1
ATOM 712 C CA . THR A 1 92 ? -12.915 -8.630 55.360 1.00 73.88 92 THR A CA 1
ATOM 713 C C . THR A 1 92 ? -11.707 -8.749 56.271 1.00 73.88 92 THR A C 1
ATOM 715 O O . THR A 1 92 ? -11.245 -7.786 56.878 1.00 73.88 92 THR A O 1
ATOM 718 N N . LYS A 1 93 ? -11.149 -9.962 56.340 1.00 66.19 93 LYS A N 1
ATOM 719 C CA . LYS A 1 93 ? -9.794 -10.176 56.852 1.00 66.19 93 LYS A CA 1
ATOM 720 C C . LYS A 1 93 ? -8.860 -9.333 55.986 1.00 66.19 93 LYS A C 1
ATOM 722 O O . LYS A 1 93 ? -8.581 -9.708 54.847 1.00 66.19 93 LYS A O 1
ATOM 727 N N . LYS A 1 94 ? -8.447 -8.163 56.482 1.00 63.19 94 LYS A N 1
ATOM 728 C CA . LYS A 1 94 ? -7.480 -7.295 55.808 1.00 63.19 94 LYS A CA 1
ATOM 729 C C . LYS A 1 94 ? -6.231 -8.137 55.565 1.00 63.19 94 LYS A C 1
ATOM 731 O O . LYS A 1 94 ? -5.491 -8.427 56.501 1.00 63.19 94 LYS A O 1
ATOM 736 N N . LYS A 1 95 ? -6.000 -8.555 54.318 1.00 58.78 95 LYS A N 1
ATOM 737 C CA . LYS A 1 95 ? -4.654 -8.922 53.885 1.00 58.78 95 LYS A CA 1
ATOM 738 C C . LYS A 1 95 ? -3.883 -7.612 53.889 1.00 58.78 95 LYS A C 1
ATOM 740 O O . LYS A 1 95 ? -3.942 -6.850 52.931 1.00 58.78 95 LYS A O 1
ATOM 745 N N . VAL A 1 96 ? -3.282 -7.300 55.034 1.00 57.50 96 VAL A N 1
ATOM 746 C CA . VAL A 1 96 ? -2.304 -6.228 55.153 1.00 57.50 96 VAL A CA 1
ATOM 747 C C . VAL A 1 96 ? -1.122 -6.692 54.317 1.00 57.50 96 VAL A C 1
ATOM 749 O O . VAL A 1 96 ? -0.274 -7.445 54.784 1.00 57.50 96 VAL A O 1
ATOM 752 N N . TYR A 1 97 ? -1.111 -6.328 53.038 1.00 60.91 97 TYR A N 1
ATOM 753 C CA . TYR A 1 97 ? 0.139 -6.308 52.306 1.00 60.91 97 TYR A CA 1
ATOM 754 C C . TYR A 1 97 ? 0.934 -5.183 52.952 1.00 60.91 97 TYR A C 1
ATOM 756 O O . TYR A 1 97 ? 0.596 -4.010 52.805 1.00 60.91 97 TYR A O 1
ATOM 764 N N . SER A 1 98 ? 1.906 -5.562 53.774 1.00 55.97 98 SER A N 1
ATOM 765 C CA . SER A 1 98 ? 2.855 -4.647 54.386 1.00 55.97 98 SER A CA 1
ATOM 766 C C . SER A 1 98 ? 3.642 -3.969 53.270 1.00 55.97 98 SER A C 1
ATOM 768 O O . SER A 1 98 ? 4.683 -4.463 52.840 1.00 55.97 98 SER A O 1
ATOM 770 N N . ILE A 1 99 ? 3.126 -2.846 52.773 1.00 59.66 99 ILE A N 1
ATOM 771 C CA . ILE A 1 99 ? 3.918 -1.890 52.013 1.00 59.66 99 ILE A CA 1
ATOM 772 C C . ILE A 1 99 ? 4.954 -1.396 53.017 1.00 59.66 99 ILE A C 1
ATOM 774 O O . ILE A 1 99 ? 4.625 -0.687 53.969 1.00 59.66 99 ILE A O 1
ATOM 778 N N . LYS A 1 100 ? 6.192 -1.875 52.874 1.00 63.16 100 LYS A N 1
ATOM 779 C CA . LYS A 1 100 ? 7.329 -1.327 53.609 1.00 63.16 100 LYS A CA 1
ATOM 780 C C . LYS A 1 100 ? 7.314 0.178 53.345 1.00 63.16 100 LYS A C 1
ATOM 782 O O . LYS A 1 100 ? 7.377 0.581 52.187 1.00 63.16 100 LYS A O 1
ATOM 787 N N . LYS A 1 101 ? 7.164 0.977 54.407 1.00 56.12 101 LYS A N 1
ATOM 788 C CA . LYS A 1 101 ? 7.385 2.424 54.366 1.00 56.12 101 LYS A CA 1
ATOM 789 C C . LYS A 1 101 ? 8.747 2.649 53.715 1.00 56.12 101 LYS A C 1
ATOM 791 O O . LYS A 1 101 ? 9.761 2.263 54.293 1.00 56.12 101 LYS A O 1
ATOM 796 N N . VAL A 1 102 ? 8.748 3.206 52.510 1.00 59.00 102 VAL A N 1
ATOM 797 C CA . VAL A 1 102 ? 9.928 3.889 51.990 1.00 59.00 102 VAL A CA 1
ATOM 798 C C . VAL A 1 102 ? 10.055 5.151 52.848 1.00 59.00 102 VAL A C 1
ATOM 800 O O . VAL A 1 102 ? 9.034 5.817 53.048 1.00 59.00 102 VAL A O 1
ATOM 803 N N . PRO A 1 103 ? 11.222 5.418 53.457 1.00 61.78 103 PRO A N 1
ATOM 804 C CA . PRO A 1 103 ? 11.462 6.663 54.165 1.00 61.78 103 PRO A CA 1
ATOM 805 C C . PRO A 1 103 ? 11.138 7.839 53.248 1.00 61.78 103 PRO A C 1
ATOM 807 O O . PRO A 1 103 ? 11.490 7.843 52.072 1.00 61.78 103 PRO A O 1
ATOM 810 N N . GLU A 1 104 ? 10.392 8.774 53.810 1.00 64.62 104 GLU A N 1
ATOM 811 C CA . GLU A 1 104 ? 10.070 10.080 53.260 1.00 64.62 104 GLU A CA 1
ATOM 812 C C . GLU A 1 104 ? 11.399 10.826 53.079 1.00 64.62 104 GLU A C 1
ATOM 814 O O . GLU A 1 104 ? 11.948 11.352 54.044 1.00 64.62 104 GLU A O 1
ATOM 819 N N . GLU A 1 105 ? 11.985 10.754 51.880 1.00 60.41 105 GLU A N 1
ATOM 820 C CA . GLU A 1 105 ? 13.094 11.632 51.521 1.00 60.41 105 GLU A CA 1
ATOM 821 C C . GLU A 1 105 ? 12.527 12.998 51.156 1.00 60.41 105 GLU A C 1
ATOM 823 O O . GLU A 1 105 ? 11.583 13.127 50.371 1.00 60.41 105 GLU A O 1
ATOM 828 N N . GLU A 1 106 ? 13.087 13.992 51.832 1.00 55.50 106 GLU A N 1
ATOM 829 C CA . GLU A 1 106 ? 12.698 15.385 51.795 1.00 55.50 106 GLU A CA 1
ATOM 830 C C . GLU A 1 106 ? 12.779 15.946 50.372 1.00 55.50 106 GLU A C 1
ATOM 832 O O . GLU A 1 106 ? 13.675 15.638 49.585 1.00 55.50 106 GLU A O 1
ATOM 837 N N . SER A 1 107 ? 11.803 16.789 50.052 1.00 48.75 107 SER A N 1
ATOM 838 C CA . SER A 1 107 ? 11.787 17.628 48.860 1.00 48.75 107 SER A CA 1
ATOM 839 C C . SER A 1 107 ? 13.102 18.410 48.733 1.00 48.75 107 SER A C 1
ATOM 841 O O . SER A 1 107 ? 13.449 19.118 49.683 1.00 48.75 107 SER A O 1
ATOM 843 N N . PRO A 1 108 ? 13.799 18.364 47.582 1.00 59.22 108 PRO A N 1
ATOM 844 C CA . PRO A 1 108 ? 14.915 19.261 47.327 1.00 59.22 108 PRO A CA 1
ATOM 845 C C . PRO A 1 108 ? 14.381 20.692 47.304 1.00 59.22 108 PRO A C 1
ATOM 847 O O . PRO A 1 108 ? 13.510 21.024 46.499 1.00 59.22 108 PRO A O 1
ATOM 850 N N . THR A 1 109 ? 14.869 21.510 48.228 1.00 51.56 109 THR A N 1
ATOM 851 C CA . THR A 1 109 ? 14.622 22.946 48.263 1.00 51.56 109 THR A CA 1
ATOM 852 C C . THR A 1 109 ? 15.190 23.592 47.007 1.00 51.56 109 THR A C 1
ATOM 854 O O . THR A 1 109 ? 16.315 23.315 46.593 1.00 51.56 109 THR A O 1
ATOM 857 N N . GLU A 1 110 ? 14.358 24.428 46.403 1.00 56.03 110 GLU A N 1
ATOM 858 C CA . GLU A 1 110 ? 14.667 25.302 45.286 1.00 56.03 110 GLU A CA 1
ATOM 859 C C . GLU A 1 110 ? 15.761 26.285 45.703 1.00 56.03 110 GLU A C 1
ATOM 861 O O . GLU A 1 110 ? 15.473 27.205 46.448 1.00 56.03 110 GLU A O 1
ATOM 866 N N . ASP A 1 111 ? 16.991 26.081 45.239 1.00 55.22 111 ASP A N 1
ATOM 867 C CA . ASP A 1 111 ? 18.042 27.101 45.200 1.00 55.22 111 ASP A CA 1
ATOM 868 C C . ASP A 1 111 ? 19.052 26.674 44.126 1.00 55.22 111 ASP A C 1
ATOM 870 O O . ASP A 1 111 ? 20.001 25.933 44.379 1.00 55.22 111 ASP A O 1
ATOM 874 N N . SER A 1 112 ? 18.826 27.092 42.881 1.00 57.19 112 SER A N 1
ATOM 875 C CA . SER A 1 112 ? 19.881 27.069 41.868 1.00 57.19 112 SER A CA 1
ATOM 876 C C . SER A 1 112 ? 19.925 28.418 41.176 1.00 57.19 112 SER A C 1
ATOM 878 O O . SER A 1 112 ? 19.088 28.747 40.332 1.00 57.19 112 SER A O 1
ATOM 880 N N . GLU A 1 113 ? 20.906 29.188 41.619 1.00 54.59 113 GLU A N 1
ATOM 881 C CA . GLU A 1 113 ? 21.338 30.476 41.115 1.00 54.59 113 GLU A CA 1
ATOM 882 C C . GLU A 1 113 ? 21.526 30.414 39.593 1.00 54.59 113 GLU A C 1
ATOM 884 O O . GLU A 1 113 ? 22.204 29.546 39.041 1.00 54.59 113 GLU A O 1
ATOM 889 N N . SER A 1 114 ? 20.869 31.336 38.895 1.00 55.53 114 SER A N 1
ATOM 890 C CA . SER A 1 114 ? 21.034 31.554 37.466 1.00 55.53 114 SER A CA 1
ATOM 891 C C . SER A 1 114 ? 22.337 32.317 37.220 1.00 55.53 114 SER A C 1
ATOM 893 O O . SER A 1 114 ? 22.332 33.549 37.156 1.00 55.53 114 SER A O 1
ATOM 895 N N . ASP A 1 115 ? 23.444 31.588 37.081 1.00 47.91 115 ASP A N 1
ATOM 896 C CA . ASP A 1 115 ? 24.716 32.152 36.634 1.00 47.91 115 ASP A CA 1
ATOM 897 C C . ASP A 1 115 ? 24.665 32.469 35.135 1.00 47.91 115 ASP A C 1
ATOM 899 O O . ASP A 1 115 ? 24.767 31.621 34.246 1.00 47.91 115 ASP A O 1
ATOM 903 N N . SER A 1 116 ? 24.486 33.761 34.885 1.00 63.41 116 SER A N 1
ATOM 904 C CA . SER A 1 116 ? 24.638 34.442 33.609 1.00 63.41 116 SER A CA 1
ATOM 905 C C . SER A 1 116 ? 26.097 34.380 33.138 1.00 63.41 116 SER A C 1
ATOM 907 O O . SER A 1 116 ? 26.861 35.323 33.339 1.00 63.41 116 SER A O 1
ATOM 909 N N . MET A 1 117 ? 26.476 33.301 32.452 1.00 61.91 117 MET A N 1
ATOM 910 C CA . MET A 1 117 ? 27.682 33.269 31.616 1.00 61.91 117 MET A CA 1
ATOM 911 C C . MET A 1 117 ? 27.411 34.019 30.308 1.00 61.91 117 MET A C 1
ATOM 913 O O . MET A 1 117 ? 27.059 33.437 29.283 1.00 61.91 117 MET A O 1
ATOM 917 N N . GLY A 1 118 ? 27.553 35.341 30.360 1.00 58.59 118 GLY A N 1
ATOM 918 C CA . GLY A 1 118 ? 27.924 36.099 29.179 1.00 58.59 118 GLY A CA 1
ATOM 919 C C . GLY A 1 118 ? 29.423 35.945 28.981 1.00 58.59 118 GLY A C 1
ATOM 920 O O . GLY A 1 118 ? 30.173 36.403 29.832 1.00 58.59 118 GLY A O 1
ATOM 921 N N . ASP A 1 119 ? 29.856 35.331 27.882 1.00 49.69 119 ASP A N 1
ATOM 922 C CA . ASP A 1 119 ? 31.140 35.706 27.302 1.00 49.69 119 ASP A CA 1
ATOM 923 C C . ASP A 1 119 ? 31.272 35.332 25.826 1.00 49.69 119 ASP A C 1
ATOM 925 O O . ASP A 1 119 ? 30.754 34.330 25.333 1.00 49.69 119 ASP A O 1
ATOM 929 N N . ALA A 1 120 ? 31.956 36.232 25.134 1.00 58.31 120 ALA A N 1
ATOM 930 C CA . ALA A 1 120 ? 32.168 36.316 23.704 1.00 58.31 120 ALA A CA 1
ATOM 931 C C . ALA A 1 120 ? 32.665 35.013 23.053 1.00 58.31 120 ALA A C 1
ATOM 933 O O . ALA A 1 120 ? 33.811 34.610 23.250 1.00 58.31 120 ALA A O 1
ATOM 934 N N . ILE A 1 121 ? 31.874 34.449 22.132 1.00 55.22 121 ILE A N 1
ATOM 935 C CA . ILE A 1 121 ? 32.417 33.610 21.057 1.00 55.22 121 ILE A CA 1
ATOM 936 C C . ILE A 1 121 ? 32.411 34.428 19.769 1.00 55.22 121 ILE A C 1
ATOM 938 O O . ILE A 1 121 ? 31.430 34.538 19.042 1.00 55.22 121 ILE A O 1
ATOM 942 N N . ARG A 1 122 ? 33.566 35.066 19.600 1.00 57.09 122 ARG A N 1
ATOM 943 C CA . ARG A 1 122 ? 34.247 35.474 18.374 1.00 57.09 122 ARG A CA 1
ATOM 944 C C . ARG A 1 122 ? 33.706 34.799 17.105 1.00 57.09 122 ARG A C 1
ATOM 946 O O . ARG A 1 122 ? 33.831 33.589 16.944 1.00 57.09 122 ARG A O 1
ATOM 953 N N . GLU A 1 123 ? 33.209 35.623 16.186 1.00 58.94 123 GLU A N 1
ATOM 954 C CA . GLU A 1 123 ? 33.034 35.279 14.775 1.00 58.94 123 GLU A CA 1
ATOM 955 C C . GLU A 1 123 ? 34.370 34.780 14.202 1.00 58.94 123 GLU A C 1
ATOM 957 O O . GLU A 1 123 ? 35.346 35.528 14.103 1.00 58.94 123 GLU A O 1
ATOM 962 N N . GLN A 1 124 ? 34.412 33.503 13.833 1.00 50.34 124 GLN A N 1
ATOM 963 C CA . GLN A 1 124 ? 35.312 32.996 12.805 1.00 50.34 124 GLN A CA 1
ATOM 964 C C . GLN A 1 124 ? 34.432 32.350 11.742 1.00 50.34 124 GLN A C 1
ATOM 966 O O . GLN A 1 124 ? 33.948 31.233 11.893 1.00 50.34 124 GLN A O 1
ATOM 971 N N . THR A 1 125 ? 34.155 33.130 10.703 1.00 54.12 125 THR A N 1
ATOM 972 C CA . THR A 1 125 ? 33.656 32.659 9.417 1.00 54.12 125 THR A CA 1
ATOM 973 C C . THR A 1 125 ? 34.811 31.973 8.702 1.00 54.12 125 THR A C 1
ATOM 975 O O . THR A 1 125 ? 35.525 32.617 7.938 1.00 54.12 125 THR A O 1
ATOM 978 N N . ASP A 1 126 ? 35.014 30.694 8.977 1.00 54.12 126 ASP A N 1
ATOM 979 C CA . ASP A 1 126 ? 35.717 29.830 8.042 1.00 54.12 126 ASP A CA 1
ATOM 980 C C . ASP A 1 126 ? 34.639 28.962 7.394 1.00 54.12 126 ASP A C 1
ATOM 982 O O . ASP A 1 126 ? 34.003 28.133 8.045 1.00 54.12 126 ASP A O 1
ATOM 986 N N . GLU A 1 127 ? 34.359 29.270 6.126 1.00 61.66 127 GLU A N 1
ATOM 987 C CA . GLU A 1 127 ? 33.527 28.495 5.208 1.00 61.66 127 GLU A CA 1
ATOM 988 C C . GLU A 1 127 ? 34.130 27.093 5.054 1.00 61.66 127 GLU A C 1
ATOM 990 O O . GLU A 1 127 ? 34.848 26.789 4.103 1.00 61.66 127 GLU A O 1
ATOM 995 N N . GLU A 1 128 ? 33.866 26.226 6.025 1.00 61.69 128 GLU A N 1
ATOM 996 C CA . GLU A 1 128 ? 34.070 24.795 5.884 1.00 61.69 128 GLU A CA 1
ATOM 997 C C . GLU A 1 128 ? 32.958 24.296 4.954 1.00 61.69 128 GLU A C 1
ATOM 999 O O . GLU A 1 128 ? 31.827 24.049 5.373 1.00 61.69 128 GLU A O 1
ATOM 1004 N N . GLN A 1 129 ? 33.258 24.265 3.651 1.00 57.62 129 GLN A N 1
ATOM 1005 C CA . GLN A 1 129 ? 32.402 23.645 2.644 1.00 57.62 129 GLN A CA 1
ATOM 1006 C C . GLN A 1 129 ? 32.133 22.203 3.073 1.00 57.62 129 GLN A C 1
ATOM 1008 O O . GLN A 1 129 ? 33.030 21.360 3.045 1.00 57.62 129 GLN A O 1
ATOM 1013 N N . ASP A 1 130 ? 30.897 21.936 3.496 1.00 59.06 130 ASP A N 1
ATOM 1014 C CA . ASP A 1 130 ? 30.424 20.593 3.790 1.00 59.06 130 ASP A CA 1
ATOM 1015 C C . ASP A 1 130 ? 30.527 19.776 2.488 1.00 59.06 130 ASP A C 1
ATOM 1017 O O . ASP A 1 130 ? 29.808 20.077 1.527 1.00 59.06 130 ASP A O 1
ATOM 1021 N N . PRO A 1 131 ? 31.378 18.733 2.410 1.00 66.94 131 PRO A N 1
ATOM 1022 C CA . PRO A 1 131 ? 31.506 17.898 1.211 1.00 66.94 131 PRO A CA 1
ATOM 1023 C C . PRO A 1 131 ? 30.189 17.193 0.834 1.00 66.94 131 PRO A C 1
ATOM 1025 O O . PRO A 1 131 ? 30.084 16.549 -0.209 1.00 66.94 131 PRO A O 1
ATOM 1028 N N . ARG A 1 132 ? 29.155 17.305 1.675 1.00 65.50 132 ARG A N 1
ATOM 1029 C CA . ARG A 1 132 ? 27.800 16.834 1.411 1.00 65.50 132 ARG A CA 1
ATOM 1030 C C . ARG A 1 132 ? 26.971 17.774 0.528 1.00 65.50 132 ARG A C 1
ATOM 1032 O O . ARG A 1 132 ? 26.036 17.283 -0.103 1.00 65.50 132 ARG A O 1
ATOM 1039 N N . GLU A 1 133 ? 27.282 19.071 0.457 1.00 58.91 133 GLU A N 1
ATOM 1040 C CA . GLU A 1 133 ? 26.602 19.999 -0.466 1.00 58.91 133 GLU A CA 1
ATOM 1041 C C . GLU A 1 133 ? 27.075 19.830 -1.915 1.00 58.91 133 GLU A C 1
ATOM 1043 O O . GLU A 1 133 ? 26.254 19.903 -2.830 1.00 58.91 133 GLU A O 1
ATOM 1048 N N . GLU A 1 134 ? 28.348 19.490 -2.138 1.00 59.88 134 GLU A N 1
ATOM 1049 C CA . GLU A 1 134 ? 28.879 19.232 -3.486 1.00 59.88 134 GLU A CA 1
ATOM 1050 C C . GLU A 1 134 ? 28.201 18.007 -4.136 1.00 59.88 134 GLU A C 1
ATOM 1052 O O . GLU A 1 134 ? 27.832 18.035 -5.310 1.00 59.88 134 GLU A O 1
ATOM 1057 N N . PHE A 1 135 ? 27.881 16.978 -3.340 1.00 57.91 135 PHE A N 1
ATOM 1058 C CA . PHE A 1 135 ? 27.171 15.782 -3.817 1.00 57.91 135 PHE A CA 1
ATOM 1059 C C . PHE A 1 135 ? 25.695 16.042 -4.185 1.00 57.91 135 PHE A C 1
ATOM 1061 O O . PHE A 1 135 ? 25.093 15.299 -4.960 1.00 57.91 135 PHE A O 1
ATOM 1068 N N . LEU A 1 136 ? 25.079 17.084 -3.617 1.00 58.34 136 LEU A N 1
ATOM 1069 C CA . LEU A 1 136 ? 23.691 17.468 -3.903 1.00 58.34 136 LEU A CA 1
ATOM 1070 C C . LEU A 1 136 ? 23.574 18.334 -5.164 1.00 58.34 136 LEU A C 1
ATOM 1072 O O . LEU A 1 136 ? 22.555 18.251 -5.852 1.00 58.34 136 LEU A O 1
ATOM 1076 N N . ALA A 1 137 ? 24.609 19.114 -5.485 1.00 61.53 137 ALA A N 1
ATOM 1077 C CA . ALA A 1 137 ? 24.664 19.909 -6.708 1.00 61.53 137 ALA A CA 1
ATOM 1078 C C . ALA A 1 137 ? 24.857 19.029 -7.957 1.00 61.53 137 ALA A C 1
ATOM 1080 O O . ALA A 1 137 ? 24.156 19.221 -8.950 1.00 61.53 137 ALA A O 1
ATOM 1081 N N . GLU A 1 138 ? 25.711 18.000 -7.882 1.00 63.06 138 GLU A N 1
ATOM 1082 C CA . GLU A 1 138 ? 25.942 17.067 -8.998 1.00 63.06 138 GLU A CA 1
ATOM 1083 C C . GLU A 1 138 ? 24.668 16.268 -9.356 1.00 63.06 138 GLU A C 1
ATOM 1085 O O . GLU A 1 138 ? 24.348 16.072 -10.528 1.00 63.06 138 GLU A O 1
ATOM 1090 N N . TYR A 1 139 ? 23.841 15.918 -8.363 1.00 60.38 139 TYR A N 1
ATOM 1091 C CA . TYR A 1 139 ? 22.579 15.199 -8.597 1.00 60.38 139 TYR A CA 1
ATOM 1092 C C . TYR A 1 139 ? 21.462 16.070 -9.216 1.00 60.38 139 TYR A C 1
ATOM 1094 O O . TYR A 1 139 ? 20.518 15.550 -9.824 1.00 60.38 139 TYR A O 1
ATOM 1102 N N . GLN A 1 140 ? 21.525 17.399 -9.070 1.00 54.66 140 GLN A N 1
ATOM 1103 C CA . GLN A 1 140 ? 20.535 18.313 -9.661 1.00 54.66 140 GLN A CA 1
ATOM 1104 C C . GLN A 1 140 ? 20.797 18.614 -11.143 1.00 54.66 140 GLN A C 1
ATOM 1106 O O . GLN A 1 140 ? 19.842 18.867 -11.887 1.00 54.66 140 GLN A O 1
ATOM 1111 N N . GLU A 1 141 ? 22.049 18.543 -11.602 1.00 56.25 141 GLU A N 1
ATOM 1112 C CA . GLU A 1 141 ? 22.362 18.756 -13.019 1.00 56.25 141 GLU A CA 1
ATOM 1113 C C . GLU A 1 141 ? 22.034 17.526 -13.879 1.00 56.25 141 GLU A C 1
ATOM 1115 O O . GLU A 1 141 ? 21.475 17.682 -14.968 1.00 56.25 141 GLU A O 1
ATOM 1120 N N . GLU A 1 142 ? 22.238 16.304 -13.372 1.00 55.00 142 GLU A N 1
ATOM 1121 C CA . GLU A 1 142 ? 21.894 15.083 -14.121 1.00 55.00 142 GLU A CA 1
ATOM 1122 C C . GLU A 1 142 ? 20.376 14.852 -14.241 1.00 55.00 142 GLU A C 1
ATOM 1124 O O . GLU A 1 142 ? 19.905 14.299 -15.233 1.00 55.00 142 GLU A O 1
ATOM 1129 N N . THR A 1 143 ? 19.574 15.352 -13.296 1.00 52.59 143 THR A N 1
ATOM 1130 C CA . THR A 1 143 ? 18.104 15.228 -13.355 1.00 52.59 143 THR A CA 1
ATOM 1131 C C . THR A 1 143 ? 17.425 16.316 -14.194 1.00 52.59 143 THR A C 1
ATOM 1133 O O . THR A 1 143 ? 16.296 16.128 -14.650 1.00 52.59 143 THR A O 1
ATOM 1136 N N . SER A 1 144 ? 18.100 17.437 -14.471 1.00 50.88 144 SER A N 1
ATOM 1137 C CA . SER A 1 144 ? 17.516 18.543 -15.249 1.00 50.88 144 SER A CA 1
ATOM 1138 C C . SER A 1 144 ? 17.490 18.296 -16.762 1.00 50.88 144 SER A C 1
ATOM 1140 O O . SER A 1 144 ? 16.696 18.927 -17.464 1.00 50.88 144 SER A O 1
ATOM 1142 N N . LEU A 1 145 ? 18.304 17.367 -17.278 1.00 51.16 145 LEU A N 1
ATOM 1143 C CA . LEU A 1 145 ? 18.320 17.013 -18.704 1.00 51.16 145 LEU A CA 1
ATOM 1144 C C . LEU A 1 145 ? 17.372 15.859 -19.068 1.00 51.16 145 LEU A C 1
ATOM 1146 O O . LEU A 1 145 ? 17.038 15.714 -20.240 1.00 51.16 145 LEU A O 1
ATOM 1150 N N . GLU A 1 146 ? 16.873 15.095 -18.092 1.00 50.44 146 GLU A N 1
ATOM 1151 C CA . GLU A 1 146 ? 15.969 13.956 -18.339 1.00 50.44 146 GLU A CA 1
ATOM 1152 C C . GLU A 1 146 ? 14.488 14.265 -18.016 1.00 50.44 146 GLU A C 1
ATOM 1154 O O . GLU A 1 146 ? 13.594 13.490 -18.350 1.00 50.44 146 GLU A O 1
ATOM 1159 N N . ILE A 1 147 ? 14.191 15.434 -17.427 1.00 50.78 147 ILE A N 1
ATOM 1160 C CA . ILE A 1 147 ? 12.825 15.854 -17.036 1.00 50.78 147 ILE A CA 1
ATOM 1161 C C . ILE A 1 147 ? 12.234 16.928 -17.981 1.00 50.78 147 ILE A C 1
ATOM 1163 O O . ILE A 1 147 ? 11.111 17.391 -17.783 1.00 50.78 147 ILE A O 1
ATOM 1167 N N . GLN A 1 148 ? 12.914 17.303 -19.072 1.00 48.47 148 GLN A N 1
ATOM 1168 C CA . GLN A 1 148 ? 12.323 18.219 -20.067 1.00 48.47 148 GLN A CA 1
ATOM 1169 C C . GLN A 1 148 ? 11.327 17.548 -21.034 1.00 48.47 148 GLN A C 1
ATOM 1171 O O . GLN A 1 148 ? 10.578 18.262 -21.697 1.00 48.47 148 GLN A O 1
ATOM 1176 N N . ASP A 1 149 ? 11.203 16.215 -21.023 1.00 48.19 149 ASP A N 1
ATOM 1177 C CA . ASP A 1 149 ? 10.301 15.475 -21.927 1.00 48.19 149 ASP A CA 1
ATOM 1178 C C . ASP A 1 149 ? 9.015 14.923 -21.273 1.00 48.19 149 ASP A C 1
ATOM 1180 O O . ASP A 1 149 ? 8.241 14.227 -21.927 1.00 48.19 149 ASP A O 1
ATOM 1184 N N . ILE A 1 150 ? 8.712 15.259 -20.009 1.00 51.53 150 ILE A N 1
ATOM 1185 C CA . ILE A 1 150 ? 7.465 14.811 -19.331 1.00 51.53 150 ILE A CA 1
ATOM 1186 C C . ILE A 1 150 ? 6.475 15.974 -19.090 1.00 51.53 150 ILE A C 1
ATOM 1188 O O . ILE A 1 150 ? 5.414 15.800 -18.498 1.00 51.53 150 ILE A O 1
ATOM 1192 N N . HIS A 1 151 ? 6.762 17.178 -19.595 1.00 46.97 151 HIS A N 1
ATOM 1193 C CA . HIS A 1 151 ? 5.924 18.368 -19.378 1.00 46.97 151 HIS A CA 1
ATOM 1194 C C . HIS A 1 151 ? 5.072 18.810 -20.581 1.00 46.97 151 HIS A C 1
ATOM 1196 O O . HIS A 1 151 ? 4.717 19.985 -20.691 1.00 46.97 151 HIS A O 1
ATOM 1202 N N . LEU A 1 152 ? 4.648 17.879 -21.439 1.00 52.28 152 LEU A N 1
ATOM 1203 C CA . LEU A 1 152 ? 3.500 18.091 -22.325 1.00 52.28 152 LEU A CA 1
ATOM 1204 C C . LEU A 1 152 ? 2.432 17.024 -22.047 1.00 52.28 152 LEU A C 1
ATOM 1206 O O . LEU A 1 152 ? 2.703 15.838 -22.143 1.00 52.28 152 LEU A O 1
ATOM 1210 N N . GLU A 1 153 ? 1.215 17.491 -21.747 1.00 51.19 153 GLU A N 1
ATOM 1211 C CA . GLU A 1 153 ? -0.031 16.723 -21.543 1.00 51.19 153 GLU A CA 1
ATOM 1212 C C . GLU A 1 153 ? -0.444 16.338 -20.108 1.00 51.19 153 GLU A C 1
ATOM 1214 O O . GLU A 1 153 ? -0.997 15.271 -19.868 1.00 51.19 153 GLU A O 1
ATOM 1219 N N . VAL A 1 154 ? -0.373 17.281 -19.160 1.00 46.97 154 VAL A N 1
ATOM 1220 C CA . VAL A 1 154 ? -1.435 17.374 -18.133 1.00 46.97 154 VAL A CA 1
ATOM 1221 C C . VAL A 1 154 ? -1.963 18.803 -18.057 1.00 46.97 154 VAL A C 1
ATOM 1223 O O . VAL A 1 154 ? -1.833 19.519 -17.067 1.00 46.97 154 VAL A O 1
ATOM 1226 N N . GLY A 1 155 ? -2.583 19.239 -19.151 1.00 45.56 155 GLY A N 1
ATOM 1227 C CA . GLY A 1 155 ? -3.498 20.368 -19.121 1.00 45.56 155 GLY A CA 1
ATOM 1228 C C . GLY A 1 155 ? -4.815 19.951 -18.477 1.00 45.56 155 GLY A C 1
ATOM 1229 O O . GLY A 1 155 ? -5.722 19.557 -19.193 1.00 45.56 155 GLY A O 1
ATOM 1230 N N . VAL A 1 156 ? -4.939 20.059 -17.149 1.00 46.53 156 VAL A N 1
ATOM 1231 C CA . VAL A 1 156 ? -6.247 20.191 -16.474 1.00 46.53 156 VAL A CA 1
ATOM 1232 C C . VAL A 1 156 ? -6.115 21.074 -15.224 1.00 46.53 156 VAL A C 1
ATOM 1234 O O . VAL A 1 156 ? -6.406 20.674 -14.100 1.00 46.53 156 VAL A O 1
ATOM 1237 N N . THR A 1 157 ? -5.727 22.337 -15.402 1.00 45.09 157 THR A N 1
ATOM 1238 C CA . THR A 1 157 ? -6.168 23.415 -14.502 1.00 45.09 157 THR A CA 1
ATOM 1239 C C . THR A 1 157 ? -7.621 23.749 -14.839 1.00 45.09 157 THR A C 1
ATOM 1241 O O . THR A 1 157 ? -7.949 24.773 -15.427 1.00 45.09 157 THR A O 1
ATOM 1244 N N . GLY A 1 158 ? -8.513 22.823 -14.500 1.00 42.31 158 GLY A N 1
ATOM 1245 C CA . GLY A 1 158 ? -9.949 22.941 -14.704 1.00 42.31 158 GLY A CA 1
ATOM 1246 C C . GLY A 1 158 ? -10.675 22.606 -13.414 1.00 42.31 158 GLY A C 1
ATOM 1247 O O . GLY A 1 158 ? -11.002 21.453 -13.181 1.00 42.31 158 GLY A O 1
ATOM 1248 N N . ALA A 1 159 ? -10.879 23.623 -12.576 1.00 46.66 159 ALA A N 1
ATOM 1249 C CA . ALA A 1 159 ? -11.946 23.724 -11.582 1.00 46.66 159 ALA A CA 1
ATOM 1250 C C . ALA A 1 159 ? -12.480 22.393 -11.002 1.00 46.66 159 ALA A C 1
ATOM 1252 O O . ALA A 1 159 ? -13.546 21.919 -11.398 1.00 46.66 159 ALA A O 1
ATOM 1253 N N . LEU A 1 160 ? -11.819 21.849 -9.973 1.00 43.66 160 LEU A N 1
ATOM 1254 C CA . LEU A 1 160 ? -12.467 20.894 -9.069 1.00 43.66 160 LEU A CA 1
ATOM 1255 C C . LEU A 1 160 ? -13.490 21.640 -8.205 1.00 43.66 160 LEU A C 1
ATOM 1257 O O . LEU A 1 160 ? -13.242 22.053 -7.077 1.00 43.66 160 LEU A O 1
ATOM 1261 N N . ARG A 1 161 ? -14.666 21.817 -8.803 1.00 51.19 161 ARG A N 1
ATOM 1262 C CA . ARG A 1 161 ? -15.948 22.137 -8.176 1.00 51.19 161 ARG A CA 1
ATOM 1263 C C . ARG A 1 161 ? -16.697 20.828 -7.861 1.00 51.19 161 ARG A C 1
ATOM 1265 O O . ARG A 1 161 ? -17.885 20.721 -8.142 1.00 51.19 161 ARG A O 1
ATOM 1272 N N . SER A 1 162 ? -16.004 19.810 -7.341 1.00 56.28 162 SER A N 1
ATOM 1273 C CA . SER A 1 162 ? -16.637 18.569 -6.872 1.00 56.28 162 SER A CA 1
ATOM 1274 C C . SER A 1 162 ? -16.846 18.620 -5.357 1.00 56.28 162 SER A C 1
ATOM 1276 O O . SER A 1 162 ? -15.992 19.091 -4.603 1.00 56.28 162 SER A O 1
ATOM 1278 N N . GLU A 1 163 ? -18.005 18.139 -4.904 1.00 55.16 163 GLU A N 1
ATOM 1279 C CA . GLU A 1 163 ? -18.424 18.132 -3.494 1.00 55.16 163 GLU A CA 1
ATOM 1280 C C . GLU A 1 163 ? -17.475 17.337 -2.570 1.00 55.16 163 GLU A C 1
ATOM 1282 O O . GLU A 1 163 ? -17.504 17.498 -1.349 1.00 55.16 163 GLU A O 1
ATOM 1287 N N . GLU A 1 164 ? -16.563 16.545 -3.138 1.00 54.44 164 GLU A N 1
ATOM 1288 C CA . GLU A 1 164 ? -15.554 15.765 -2.415 1.00 54.44 164 GLU A CA 1
ATOM 1289 C C . GLU A 1 164 ? -14.415 16.630 -1.848 1.00 54.44 164 GLU A C 1
ATOM 1291 O O . GLU A 1 164 ? -13.879 16.324 -0.780 1.00 54.44 164 GLU A O 1
ATOM 1296 N N . GLY A 1 165 ? -14.103 17.775 -2.473 1.00 47.59 165 GLY A N 1
ATOM 1297 C CA . GLY A 1 165 ? -13.119 18.731 -1.945 1.00 47.59 165 GLY A CA 1
ATOM 1298 C C . GLY A 1 165 ? -13.550 19.387 -0.625 1.00 47.59 165 GLY A C 1
ATOM 1299 O O . GLY A 1 165 ? -12.711 19.845 0.153 1.00 47.59 165 GLY A O 1
ATOM 1300 N N . LEU A 1 166 ? -14.854 19.383 -0.320 1.00 52.03 166 LEU A N 1
ATOM 1301 C CA . LEU A 1 166 ? -15.399 19.937 0.923 1.00 52.03 166 LEU A CA 1
ATOM 1302 C C . LEU A 1 166 ? -15.318 18.960 2.110 1.00 52.03 166 LEU A C 1
ATOM 1304 O O . LEU A 1 166 ? -15.388 19.390 3.265 1.00 52.03 166 LEU A O 1
ATOM 1308 N N . ALA A 1 167 ? -15.166 17.656 1.856 1.00 56.91 167 ALA A N 1
ATOM 1309 C CA . ALA A 1 167 ? -15.114 16.643 2.910 1.00 56.91 167 ALA A CA 1
ATOM 1310 C C . ALA A 1 167 ? -13.791 16.690 3.695 1.00 56.91 167 ALA A C 1
ATOM 1312 O O . ALA A 1 167 ? -13.789 16.513 4.913 1.00 56.91 167 ALA A O 1
ATOM 1313 N N . LEU A 1 168 ? -12.679 17.015 3.028 1.00 52.66 168 LEU A N 1
ATOM 1314 C CA . LEU A 1 168 ? -11.362 17.089 3.670 1.00 52.66 168 LEU A CA 1
ATOM 1315 C C . LEU A 1 168 ? -11.192 18.345 4.541 1.00 52.66 168 LEU A C 1
ATOM 1317 O O . LEU A 1 168 ? -10.576 18.268 5.602 1.00 52.66 168 LEU A O 1
ATOM 1321 N N . SER A 1 169 ? -11.819 19.473 4.180 1.00 54.91 169 SER A N 1
ATOM 1322 C CA . SER A 1 169 ? -11.817 20.681 5.027 1.00 54.91 169 SER A CA 1
ATOM 1323 C C . SER A 1 169 ? -12.615 20.513 6.328 1.00 54.91 169 SER A C 1
ATOM 1325 O O . SER A 1 169 ? -12.249 21.095 7.346 1.00 54.91 169 SER A O 1
ATOM 1327 N N . LYS A 1 170 ? -13.670 19.682 6.347 1.00 59.53 170 LYS A N 1
ATOM 1328 C CA . LYS A 1 170 ? -14.458 19.424 7.570 1.00 59.53 170 LYS A CA 1
ATOM 1329 C C . LYS A 1 170 ? -13.711 18.609 8.629 1.00 59.53 170 LYS A C 1
ATOM 1331 O O . LYS A 1 170 ? -14.090 18.665 9.794 1.00 59.53 170 LYS A O 1
ATOM 1336 N N . LEU A 1 171 ? -12.667 17.874 8.245 1.00 60.78 171 LEU A N 1
ATOM 1337 C CA . LEU A 1 171 ? -11.869 17.065 9.171 1.00 60.78 171 LEU A CA 1
ATOM 1338 C C . LEU A 1 171 ? -10.673 17.823 9.766 1.00 60.78 171 LEU A C 1
ATOM 1340 O O . LEU A 1 171 ? -9.965 17.257 10.593 1.00 60.78 171 LEU A O 1
ATOM 1344 N N . GLY A 1 172 ? -10.430 19.081 9.371 1.00 59.75 172 GLY A N 1
ATOM 1345 C CA . GLY A 1 172 ? -9.337 19.901 9.914 1.00 59.75 172 GLY A CA 1
ATOM 1346 C C . GLY A 1 172 ? -7.934 19.320 9.689 1.00 59.75 172 GLY A C 1
ATOM 1347 O O . GLY A 1 172 ? -6.974 19.756 10.324 1.00 59.75 172 GLY A O 1
ATOM 1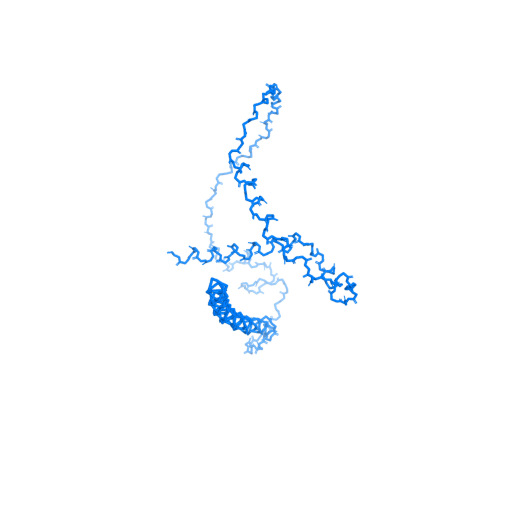348 N N . LEU A 1 173 ? -7.797 18.327 8.807 1.00 54.34 173 LEU A N 1
ATOM 1349 C CA . LEU A 1 173 ? -6.531 17.663 8.531 1.00 54.34 173 LEU A CA 1
ATOM 1350 C C . LEU A 1 173 ? -5.763 18.481 7.499 1.00 54.34 173 LEU A C 1
ATOM 1352 O O . LEU A 1 173 ? -6.030 18.433 6.300 1.00 54.34 173 LEU A O 1
ATOM 1356 N N . THR A 1 174 ? -4.793 19.249 7.984 1.00 67.31 174 THR A N 1
ATOM 1357 C CA . THR A 1 174 ? -3.795 19.878 7.124 1.00 67.31 174 THR A CA 1
ATOM 1358 C C . THR A 1 174 ? -2.905 18.801 6.500 1.00 67.31 174 THR A C 1
ATOM 1360 O O . THR A 1 174 ? -2.704 17.724 7.066 1.00 67.31 174 THR A O 1
ATOM 1363 N N . TYR A 1 175 ? -2.327 19.098 5.335 1.00 61.84 175 TYR A N 1
ATOM 1364 C CA . TYR A 1 175 ? -1.400 18.204 4.630 1.00 61.84 175 TYR A CA 1
ATOM 1365 C C . TYR A 1 175 ? -0.244 17.704 5.528 1.00 61.84 175 TYR A C 1
ATOM 1367 O O . TYR A 1 175 ? 0.196 16.561 5.405 1.00 61.84 175 TYR A O 1
ATOM 1375 N N . GLY A 1 176 ? 0.184 18.516 6.507 1.00 67.50 176 GLY A N 1
ATOM 1376 C CA . GLY A 1 176 ? 1.162 18.119 7.528 1.00 67.50 176 GLY A CA 1
ATOM 1377 C C . GLY A 1 176 ? 0.683 16.974 8.432 1.00 67.50 176 GLY A C 1
ATOM 1378 O O . GLY A 1 176 ? 1.417 16.012 8.644 1.00 67.50 176 GLY A O 1
ATOM 1379 N N . GLY A 1 177 ? -0.578 17.004 8.879 1.00 67.56 177 GLY A N 1
ATOM 1380 C CA . GLY A 1 177 ? -1.149 15.954 9.730 1.00 67.56 177 GLY A CA 1
ATOM 1381 C C . GLY A 1 177 ? -1.267 14.595 9.032 1.00 67.56 177 GLY A C 1
ATOM 1382 O O . GLY A 1 177 ? -1.097 13.552 9.669 1.00 67.56 177 GLY A O 1
ATOM 1383 N N . LEU A 1 178 ? -1.490 14.591 7.712 1.00 65.62 178 LEU A N 1
ATOM 1384 C CA . LEU A 1 178 ? -1.514 13.361 6.914 1.00 65.62 178 LEU A CA 1
ATOM 1385 C C . LEU A 1 178 ? -0.122 12.714 6.828 1.00 65.62 178 LEU A C 1
ATOM 1387 O O . LEU A 1 178 ? 0.004 11.498 6.988 1.00 65.62 178 LEU A O 1
ATOM 1391 N N . LYS A 1 179 ? 0.931 13.522 6.650 1.00 69.12 179 LYS A N 1
ATOM 1392 C CA . LYS A 1 179 ? 2.322 13.048 6.571 1.00 69.12 179 LYS A CA 1
ATOM 1393 C C . LYS A 1 179 ? 2.780 12.405 7.888 1.00 69.12 179 LYS A C 1
ATOM 1395 O O . LYS A 1 179 ? 3.391 11.334 7.872 1.00 69.12 179 LYS A O 1
ATOM 1400 N N . ASP A 1 180 ? 2.397 12.986 9.024 1.00 68.62 180 ASP A N 1
ATOM 1401 C CA . ASP A 1 180 ? 2.717 12.449 10.354 1.00 68.62 180 ASP A CA 1
ATOM 1402 C C . ASP A 1 180 ? 1.930 11.184 10.714 1.00 68.62 180 ASP A C 1
ATOM 1404 O O . AS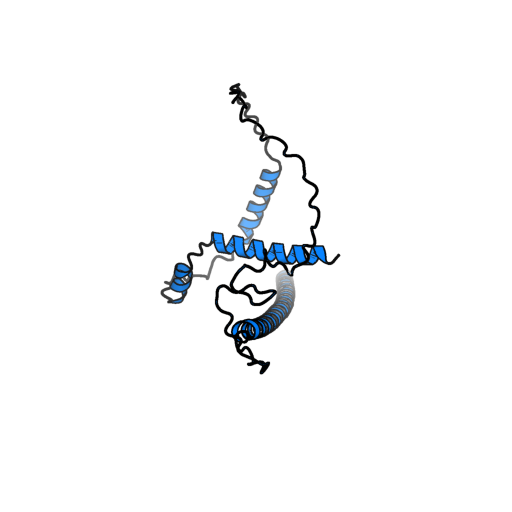P A 1 180 ? 2.399 10.345 11.488 1.00 68.62 180 ASP A O 1
ATOM 1408 N N . MET A 1 181 ? 0.723 11.019 10.169 1.00 70.62 181 MET A N 1
ATOM 1409 C CA . MET A 1 181 ? -0.066 9.800 10.344 1.00 70.62 181 MET A CA 1
ATOM 1410 C C . MET A 1 181 ? 0.532 8.631 9.551 1.00 70.62 181 MET A C 1
ATOM 1412 O O . MET A 1 181 ? 0.684 7.536 10.095 1.00 70.62 181 MET A O 1
ATOM 1416 N N . VAL A 1 182 ? 0.940 8.869 8.299 1.00 75.88 182 VAL A N 1
ATOM 1417 C CA . VAL A 1 182 ? 1.611 7.855 7.469 1.00 75.88 182 VAL A CA 1
ATOM 1418 C C . VAL A 1 182 ? 2.936 7.430 8.108 1.00 75.88 182 VAL A C 1
ATOM 1420 O O . VAL A 1 182 ? 3.176 6.234 8.257 1.00 75.88 182 VAL A O 1
ATOM 1423 N N . ARG A 1 183 ? 3.745 8.383 8.595 1.00 77.69 183 ARG A N 1
ATOM 1424 C CA . ARG A 1 183 ? 5.022 8.094 9.273 1.00 77.69 183 ARG A CA 1
ATOM 1425 C C . ARG A 1 183 ? 4.850 7.274 10.558 1.00 77.69 183 ARG A C 1
ATOM 1427 O O . ARG A 1 183 ? 5.660 6.396 10.843 1.00 77.69 183 ARG A O 1
ATOM 1434 N N . ARG A 1 184 ? 3.794 7.528 11.340 1.00 72.88 184 ARG A N 1
ATOM 1435 C CA . ARG A 1 184 ? 3.501 6.748 12.557 1.00 72.88 184 ARG A CA 1
ATOM 1436 C C . ARG A 1 184 ? 3.055 5.320 12.249 1.00 72.88 184 ARG A C 1
ATOM 1438 O O . ARG A 1 184 ? 3.447 4.408 12.973 1.00 72.88 184 ARG A O 1
ATOM 1445 N N . ASN A 1 185 ? 2.281 5.113 11.186 1.00 70.25 185 ASN A N 1
ATOM 1446 C CA . ASN A 1 185 ? 1.837 3.773 10.800 1.00 70.25 185 ASN A CA 1
ATOM 1447 C C . ASN A 1 185 ? 2.973 2.926 10.213 1.00 70.25 185 ASN A C 1
ATOM 1449 O O . ASN A 1 185 ? 3.069 1.745 10.547 1.00 70.25 185 ASN A O 1
ATOM 1453 N N . THR A 1 186 ? 3.874 3.514 9.419 1.00 74.12 186 THR A N 1
ATOM 1454 C CA . THR A 1 186 ? 5.038 2.785 8.890 1.00 74.12 186 THR A CA 1
ATOM 1455 C C . THR A 1 186 ? 6.019 2.399 9.997 1.00 74.12 186 THR A C 1
ATOM 1457 O O . THR A 1 186 ? 6.436 1.246 10.061 1.00 74.12 186 THR A O 1
ATOM 1460 N N . LEU A 1 187 ? 6.312 3.303 10.940 1.00 70.69 187 LEU A N 1
ATOM 1461 C CA . LEU A 1 187 ? 7.184 3.004 12.085 1.00 70.69 187 LEU A CA 1
ATOM 1462 C C . LEU A 1 187 ? 6.620 1.913 13.001 1.00 70.69 187 LEU A C 1
ATOM 1464 O O . LEU A 1 187 ? 7.380 1.113 13.544 1.00 70.69 187 LEU A O 1
ATOM 1468 N N . LYS A 1 188 ? 5.295 1.861 13.172 1.00 74.88 188 LYS A N 1
ATOM 1469 C CA . LYS A 1 188 ? 4.652 0.818 13.976 1.00 74.88 188 LYS A CA 1
ATOM 1470 C C . LYS A 1 188 ? 4.778 -0.556 13.314 1.00 74.88 188 LYS A C 1
ATOM 1472 O O . LYS A 1 188 ? 5.127 -1.512 13.994 1.00 74.88 188 LYS A O 1
ATOM 1477 N N . SER A 1 189 ? 4.596 -0.623 11.993 1.00 69.75 189 SER A N 1
ATOM 1478 C CA . SER A 1 189 ? 4.779 -1.860 11.223 1.00 69.75 189 SER A CA 1
ATOM 1479 C C . SER A 1 189 ? 6.216 -2.384 11.301 1.00 69.75 189 SER A C 1
ATOM 1481 O O . SER A 1 189 ? 6.409 -3.569 11.536 1.00 69.75 189 SER A O 1
ATOM 1483 N N . VAL A 1 190 ? 7.216 -1.504 11.170 1.00 76.44 190 VAL A N 1
ATOM 1484 C CA . VAL A 1 190 ? 8.641 -1.883 11.252 1.00 76.44 190 VAL A CA 1
ATOM 1485 C C . VAL A 1 190 ? 9.020 -2.343 12.665 1.00 76.44 190 VAL A C 1
ATOM 1487 O O . VAL A 1 190 ? 9.760 -3.308 12.836 1.00 76.44 190 VAL A O 1
ATOM 1490 N N . LYS A 1 191 ? 8.482 -1.691 13.704 1.00 80.88 191 LYS A N 1
ATOM 1491 C CA . LYS A 1 191 ? 8.722 -2.076 15.102 1.00 80.88 191 LYS A CA 1
ATOM 1492 C C . LYS A 1 191 ? 8.126 -3.446 15.448 1.00 80.88 191 LYS A C 1
ATOM 1494 O O . LYS A 1 191 ? 8.750 -4.203 16.185 1.00 80.88 191 LYS A O 1
ATOM 1499 N N . ASP A 1 192 ? 6.943 -3.757 14.923 1.00 82.75 192 ASP A N 1
ATOM 1500 C CA . ASP A 1 192 ? 6.288 -5.054 15.128 1.00 82.75 192 ASP A CA 1
ATOM 1501 C C . ASP A 1 192 ? 6.991 -6.195 14.362 1.00 82.75 192 ASP A C 1
ATOM 1503 O O . ASP A 1 192 ? 6.823 -7.364 14.714 1.00 82.75 192 ASP A O 1
ATOM 1507 N N . GLU A 1 193 ? 7.780 -5.871 13.332 1.00 80.00 193 GLU A N 1
ATOM 1508 C CA . GLU A 1 193 ? 8.645 -6.813 12.612 1.00 80.00 193 GLU A CA 1
ATOM 1509 C C . GLU A 1 193 ? 9.942 -7.095 13.386 1.00 80.00 193 GLU A C 1
ATOM 1511 O O . GLU A 1 193 ? 10.282 -8.254 13.598 1.00 80.00 193 GLU A O 1
ATOM 1516 N N . LEU A 1 194 ? 10.591 -6.054 13.921 1.00 77.12 194 LEU A N 1
ATOM 1517 C CA . LEU A 1 194 ? 11.813 -6.167 14.735 1.00 77.12 194 LEU A CA 1
ATOM 1518 C C . LEU A 1 194 ? 11.619 -6.892 16.077 1.00 77.12 194 LEU A C 1
ATOM 1520 O O . LEU A 1 194 ? 12.579 -7.394 16.645 1.00 77.12 194 LEU A O 1
ATOM 1524 N N . LEU A 1 195 ? 10.397 -6.931 16.614 1.00 83.62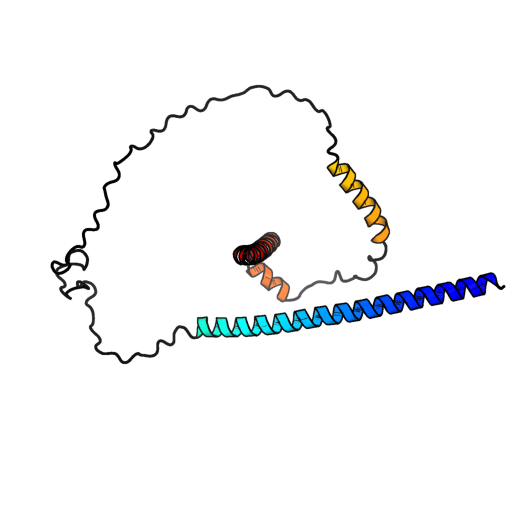 195 LEU A N 1
ATOM 1525 C CA . LEU A 1 195 ? 10.081 -7.634 17.868 1.00 83.62 195 LEU A CA 1
ATOM 1526 C C . LEU A 1 195 ? 9.781 -9.132 17.680 1.00 83.62 195 LEU A C 1
ATOM 1528 O O . LEU A 1 195 ? 9.475 -9.810 18.661 1.00 83.62 195 LEU A O 1
ATOM 1532 N N . LYS A 1 196 ? 9.798 -9.637 16.440 1.00 82.25 196 LYS A N 1
ATOM 1533 C CA . LYS A 1 196 ? 9.553 -11.054 16.123 1.00 82.25 196 LYS A CA 1
ATOM 1534 C C . LYS A 1 196 ? 10.830 -11.878 15.924 1.00 82.25 196 LYS A C 1
ATOM 1536 O O . LYS A 1 196 ? 10.705 -13.090 15.756 1.00 82.25 196 LYS A O 1
ATOM 1541 N N . GLU A 1 197 ? 12.001 -11.245 15.948 1.00 64.19 197 GLU A N 1
ATOM 1542 C CA . GLU A 1 197 ? 13.320 -11.899 15.982 1.00 64.19 197 GLU A CA 1
ATOM 1543 C C . GLU A 1 197 ? 13.798 -12.108 17.426 1.00 64.19 197 GLU A C 1
ATOM 1545 O O . GLU A 1 197 ? 14.388 -13.182 17.688 1.00 64.19 197 GLU A O 1
#